Protein AF-W7TZ71-F1 (afdb_monomer_lite)

pLDDT: mean 79.64, std 17.62, range [35.72, 97.44]

Organism: NCBI:txid72520

Structure (mmCIF, N/CA/C/O backbone):
data_AF-W7TZ71-F1
#
_entry.id   AF-W7TZ71-F1
#
loop_
_atom_site.group_PDB
_atom_site.id
_atom_site.type_symbol
_atom_site.label_atom_id
_atom_site.label_alt_id
_atom_site.label_comp_id
_atom_site.label_asym_id
_atom_site.label_entity_id
_atom_site.label_seq_id
_atom_site.pdbx_PDB_ins_code
_atom_site.Cartn_x
_atom_site.Cartn_y
_atom_site.Cartn_z
_atom_site.occupancy
_atom_site.B_iso_or_equiv
_atom_site.auth_seq_id
_atom_site.auth_comp_id
_atom_site.auth_asym_id
_atom_site.auth_atom_id
_atom_site.pdbx_PDB_model_num
ATOM 1 N N . MET A 1 1 ? 13.518 4.436 -48.391 1.00 59.66 1 MET A N 1
ATOM 2 C CA . MET A 1 1 ? 14.680 4.611 -49.290 1.00 59.66 1 MET A CA 1
ATOM 3 C C . MET A 1 1 ? 15.705 3.488 -49.179 1.00 59.66 1 MET A C 1
ATOM 5 O O . MET A 1 1 ? 15.921 2.853 -50.193 1.00 59.66 1 MET A O 1
ATOM 9 N N . GLY A 1 2 ? 16.264 3.153 -48.006 1.00 63.25 2 GLY A N 1
ATOM 10 C CA . GLY A 1 2 ? 17.261 2.063 -47.896 1.00 63.25 2 GLY A CA 1
ATOM 11 C C . GLY A 1 2 ? 16.791 0.689 -48.413 1.00 63.25 2 GLY A C 1
ATOM 12 O O . GLY A 1 2 ? 17.513 0.038 -49.157 1.00 63.25 2 GLY A O 1
ATOM 13 N N . PHE A 1 3 ? 15.548 0.284 -48.117 1.00 67.81 3 PHE A N 1
ATOM 14 C CA . PHE A 1 3 ? 14.951 -0.950 -48.665 1.00 67.81 3 PHE A CA 1
ATOM 15 C C . PHE A 1 3 ? 14.690 -0.877 -50.182 1.00 67.81 3 PHE A C 1
ATOM 17 O O . PHE A 1 3 ? 14.915 -1.846 -50.895 1.00 67.81 3 PHE A O 1
ATOM 24 N N . LEU A 1 4 ? 14.286 0.291 -50.696 1.00 63.88 4 LEU A N 1
ATOM 25 C CA . LEU A 1 4 ? 14.104 0.524 -52.137 1.00 63.88 4 LEU A CA 1
ATOM 26 C C . LEU A 1 4 ? 15.447 0.502 -52.889 1.00 63.88 4 LEU A C 1
ATOM 28 O O . LEU A 1 4 ? 15.525 -0.047 -53.980 1.00 63.88 4 LEU A O 1
ATOM 32 N N . MET A 1 5 ? 16.514 1.028 -52.282 1.00 68.38 5 MET A N 1
ATOM 33 C CA . MET A 1 5 ? 17.883 0.951 -52.807 1.00 68.38 5 MET A CA 1
ATOM 34 C C . MET A 1 5 ? 18.427 -0.480 -52.773 1.00 68.38 5 MET A C 1
ATOM 36 O O . MET A 1 5 ? 19.097 -0.899 -53.710 1.00 68.38 5 MET A O 1
ATOM 40 N N . LEU A 1 6 ? 18.102 -1.257 -51.734 1.00 68.38 6 LEU A N 1
ATOM 41 C CA . LEU A 1 6 ? 18.426 -2.684 -51.676 1.00 68.38 6 LEU A CA 1
ATOM 42 C C . LEU A 1 6 ? 17.700 -3.463 -52.788 1.00 68.38 6 LEU A C 1
ATOM 44 O O . LEU A 1 6 ? 18.318 -4.270 -53.472 1.00 68.38 6 LEU A O 1
ATOM 48 N N . LEU A 1 7 ? 16.425 -3.171 -53.052 1.00 67.50 7 LEU A N 1
ATOM 49 C CA . LEU A 1 7 ? 15.706 -3.754 -54.191 1.00 67.50 7 LEU A CA 1
ATOM 50 C C . LEU A 1 7 ? 16.307 -3.335 -55.546 1.00 67.50 7 LEU A C 1
ATOM 52 O O . LEU A 1 7 ? 16.421 -4.178 -56.433 1.00 67.50 7 LEU A O 1
ATOM 56 N N . GLY A 1 8 ? 16.755 -2.083 -55.697 1.00 63.78 8 GLY A N 1
ATOM 57 C CA . GLY A 1 8 ? 17.446 -1.589 -56.900 1.00 63.78 8 GLY A CA 1
ATOM 58 C C . GLY A 1 8 ? 18.813 -2.238 -57.159 1.00 63.78 8 GLY A C 1
ATOM 59 O O . GLY A 1 8 ? 19.239 -2.331 -58.302 1.00 63.78 8 GLY A O 1
ATOM 60 N N . THR A 1 9 ? 19.483 -2.781 -56.131 1.00 65.81 9 THR A N 1
ATOM 61 C CA . THR A 1 9 ? 20.704 -3.587 -56.349 1.00 65.81 9 THR A CA 1
ATOM 62 C C . THR A 1 9 ? 20.436 -4.962 -56.970 1.00 65.81 9 THR A C 1
ATOM 64 O O . THR A 1 9 ? 21.329 -5.516 -57.603 1.00 65.81 9 THR A O 1
ATOM 67 N N . TYR A 1 10 ? 19.220 -5.503 -56.826 1.00 68.19 10 TYR A N 1
ATOM 68 C CA . TYR A 1 10 ? 18.832 -6.813 -57.373 1.00 68.19 10 TYR A CA 1
ATOM 69 C C . TYR A 1 10 ? 17.866 -6.722 -58.564 1.00 68.19 10 TYR A C 1
ATOM 71 O O . TYR A 1 10 ? 17.599 -7.730 -59.214 1.00 68.19 10 TYR A O 1
ATOM 79 N N . THR A 1 11 ? 17.323 -5.537 -58.858 1.00 65.88 11 THR A N 1
ATOM 80 C CA . THR A 1 11 ? 16.335 -5.317 -59.923 1.00 65.88 11 THR A CA 1
ATOM 81 C C . THR A 1 11 ? 16.677 -4.055 -60.713 1.00 65.88 11 THR A C 1
ATOM 83 O O . THR A 1 11 ? 17.024 -3.033 -60.136 1.00 65.88 11 THR A O 1
ATOM 86 N N . THR A 1 12 ? 16.530 -4.080 -62.038 1.00 62.94 12 THR A N 1
ATOM 87 C CA . THR A 1 12 ? 16.856 -2.950 -62.939 1.00 62.94 12 THR A CA 1
ATOM 88 C C . THR A 1 12 ? 15.820 -1.816 -62.915 1.00 62.94 12 THR A C 1
ATOM 90 O O . THR A 1 12 ? 15.757 -1.008 -63.835 1.00 62.94 12 THR A O 1
ATOM 93 N N . ILE A 1 13 ? 14.946 -1.784 -61.907 1.00 66.06 13 ILE A N 1
ATOM 94 C CA . ILE A 1 13 ? 13.790 -0.878 -61.846 1.00 66.06 13 ILE A CA 1
ATOM 95 C C . ILE A 1 13 ? 14.212 0.504 -61.307 1.00 66.06 13 ILE A C 1
ATOM 97 O O . ILE A 1 13 ? 13.537 1.496 -61.572 1.00 66.06 13 ILE A O 1
ATOM 101 N N . PHE A 1 14 ? 15.343 0.592 -60.592 1.00 63.25 14 PHE A N 1
ATOM 102 C CA . PHE A 1 14 ? 15.851 1.835 -60.003 1.00 63.25 14 PHE A CA 1
ATOM 103 C C . PHE A 1 14 ? 17.386 1.893 -60.020 1.00 63.25 14 PHE A C 1
ATOM 105 O O . PHE A 1 14 ? 18.041 1.135 -59.308 1.00 63.25 14 PHE A O 1
ATOM 112 N N . GLU A 1 15 ? 17.961 2.836 -60.772 1.00 64.06 15 GLU A N 1
ATOM 113 C CA . GLU A 1 15 ? 19.393 3.155 -60.723 1.00 64.06 15 GLU A CA 1
ATOM 114 C C . GLU A 1 15 ? 19.652 4.276 -59.712 1.00 64.06 15 GLU A C 1
ATOM 116 O O . GLU A 1 15 ? 19.069 5.359 -59.794 1.00 64.06 15 GLU A O 1
ATOM 121 N N . THR A 1 16 ? 20.535 4.032 -58.741 1.00 69.44 16 THR A N 1
ATOM 122 C CA . THR A 1 16 ? 20.935 5.047 -57.761 1.00 69.44 16 THR A CA 1
ATOM 123 C C . THR A 1 16 ? 22.454 5.093 -57.621 1.00 69.44 16 THR A C 1
ATOM 125 O O . THR A 1 16 ? 23.066 4.036 -57.485 1.00 69.44 16 THR A O 1
ATOM 128 N N . PRO A 1 17 ? 23.078 6.283 -57.553 1.00 70.12 17 PRO A N 1
ATOM 129 C CA . PRO A 1 17 ? 24.528 6.414 -57.377 1.00 70.12 17 PRO A CA 1
ATOM 130 C C . PRO A 1 17 ? 25.012 6.060 -55.955 1.00 70.12 17 PRO A C 1
ATOM 132 O O . PRO A 1 17 ? 26.211 6.062 -55.693 1.00 70.12 17 PRO A O 1
ATOM 135 N N . LEU A 1 18 ? 24.092 5.781 -55.023 1.00 71.25 18 LEU A N 1
ATOM 136 C CA . LEU A 1 18 ? 24.374 5.434 -53.629 1.00 71.25 18 LEU A CA 1
ATOM 137 C C . LEU A 1 18 ? 24.210 3.928 -53.400 1.00 71.25 18 LEU A C 1
ATOM 139 O O . LEU A 1 18 ? 23.286 3.308 -53.920 1.00 71.25 18 LEU A O 1
ATOM 143 N N . THR A 1 19 ? 25.074 3.339 -52.572 1.00 77.19 19 THR A N 1
ATOM 144 C CA . THR A 1 19 ? 24.966 1.919 -52.206 1.00 77.19 19 THR A CA 1
ATOM 145 C C . THR A 1 19 ? 23.948 1.724 -51.082 1.00 77.19 19 THR A C 1
ATOM 147 O O . THR A 1 19 ? 23.889 2.518 -50.139 1.00 77.19 19 THR A O 1
ATOM 150 N N . ALA A 1 20 ? 23.181 0.630 -51.122 1.00 74.81 20 ALA A N 1
ATOM 151 C CA . ALA A 1 20 ? 22.228 0.288 -50.060 1.00 74.81 20 ALA A CA 1
ATOM 152 C C . ALA A 1 20 ? 22.895 0.211 -48.673 1.00 74.81 20 ALA A C 1
ATOM 154 O O . ALA A 1 20 ? 22.331 0.671 -47.682 1.00 74.81 20 ALA A O 1
ATOM 155 N N . PHE A 1 21 ? 24.136 -0.285 -48.614 1.00 79.88 21 PHE A N 1
ATOM 156 C CA . PHE A 1 21 ? 24.932 -0.338 -47.388 1.00 79.88 21 PHE A CA 1
ATOM 157 C C . PHE A 1 21 ? 25.138 1.049 -46.759 1.00 79.88 21 PHE A C 1
ATOM 159 O O . PHE A 1 21 ? 24.920 1.212 -45.562 1.00 79.88 21 PHE A O 1
ATOM 166 N N . SER A 1 22 ? 25.477 2.064 -47.563 1.00 81.00 22 SER A N 1
ATOM 167 C CA . SER A 1 22 ? 25.757 3.423 -47.076 1.00 81.00 22 SER A CA 1
ATOM 168 C C . SER A 1 22 ? 24.564 4.105 -46.390 1.00 81.00 22 SER A C 1
ATOM 170 O O . SER A 1 22 ? 24.762 4.979 -45.550 1.00 81.00 22 SER A O 1
ATOM 172 N N . THR A 1 23 ? 23.331 3.684 -46.697 1.00 81.69 23 THR A N 1
ATOM 173 C CA . THR A 1 23 ? 22.102 4.236 -46.098 1.00 81.69 23 THR A CA 1
ATOM 174 C C . THR A 1 23 ? 21.537 3.362 -44.980 1.00 81.69 23 THR A C 1
ATOM 176 O O . THR A 1 23 ? 21.059 3.885 -43.974 1.00 81.69 23 THR A O 1
ATOM 179 N N . LEU A 1 24 ? 21.603 2.036 -45.125 1.00 82.94 24 LEU A N 1
ATOM 180 C CA . LEU A 1 24 ? 21.112 1.100 -44.116 1.00 82.94 24 LEU A CA 1
ATOM 181 C C . LEU A 1 24 ? 22.022 1.056 -42.889 1.00 82.94 24 LEU A C 1
ATOM 183 O O . LEU A 1 24 ? 21.516 1.037 -41.772 1.00 82.94 24 LEU A O 1
ATOM 187 N N . PHE A 1 25 ? 23.343 1.095 -43.072 1.00 85.38 25 PHE A N 1
ATOM 188 C CA . PHE A 1 25 ? 24.289 0.957 -41.966 1.00 85.38 25 PHE A CA 1
ATOM 189 C C . PHE A 1 25 ? 24.118 2.048 -40.886 1.00 85.38 25 PHE A C 1
ATOM 191 O O . PHE A 1 25 ? 23.869 1.687 -39.732 1.00 85.38 25 PHE A O 1
ATOM 198 N N . PRO A 1 26 ? 24.111 3.362 -41.201 1.00 87.62 26 PRO A N 1
ATOM 199 C CA . PRO A 1 26 ? 23.890 4.394 -40.185 1.00 87.62 26 PRO A CA 1
ATOM 200 C C . PRO A 1 26 ? 22.518 4.283 -39.507 1.00 87.62 26 PRO A C 1
ATOM 202 O O . PRO A 1 26 ? 22.419 4.434 -38.291 1.00 87.62 26 PRO A O 1
ATOM 205 N N . LEU A 1 27 ? 21.465 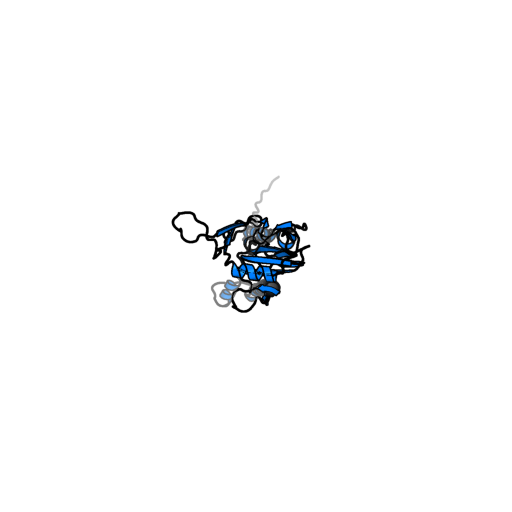3.962 -40.271 1.00 87.06 27 LEU A N 1
ATOM 206 C CA . LEU A 1 27 ? 20.112 3.796 -39.735 1.00 87.06 27 LEU A CA 1
ATOM 207 C C . LEU A 1 27 ? 20.040 2.630 -38.742 1.00 87.06 27 LEU A C 1
ATOM 209 O O . LEU A 1 27 ? 19.459 2.774 -37.669 1.00 87.06 27 LEU A O 1
ATOM 213 N N . THR A 1 28 ? 20.656 1.493 -39.074 1.00 89.62 28 THR A N 1
ATOM 214 C CA . THR A 1 28 ? 20.692 0.326 -38.182 1.00 89.62 28 THR A CA 1
ATOM 215 C C . THR A 1 28 ? 21.439 0.613 -36.886 1.00 89.62 28 THR A C 1
ATOM 217 O O . THR A 1 28 ? 20.982 0.187 -35.830 1.00 89.62 28 THR A O 1
ATOM 220 N N . ILE A 1 29 ? 22.530 1.385 -36.939 1.00 94.06 29 ILE A N 1
ATOM 221 C CA . ILE A 1 29 ? 23.264 1.798 -35.738 1.00 94.06 29 ILE A CA 1
ATOM 222 C C . ILE A 1 29 ? 22.390 2.687 -34.856 1.00 94.06 29 ILE A C 1
ATOM 224 O O . ILE A 1 29 ? 22.270 2.423 -33.663 1.00 94.06 29 ILE A O 1
ATOM 228 N N . VAL A 1 30 ? 21.757 3.714 -35.432 1.00 92.94 30 VAL A N 1
ATOM 229 C CA . VAL A 1 30 ? 20.915 4.649 -34.671 1.00 92.94 30 VAL A CA 1
ATOM 230 C C . VAL A 1 30 ? 19.744 3.916 -34.018 1.00 92.94 30 VAL A C 1
ATOM 232 O O . VAL A 1 30 ? 19.557 4.029 -32.809 1.00 92.94 30 VAL A O 1
ATOM 235 N N . LEU A 1 31 ? 19.007 3.105 -34.784 1.00 92.31 31 LEU A N 1
ATOM 236 C CA . LEU A 1 31 ? 17.903 2.306 -34.247 1.00 92.31 31 LEU A CA 1
ATOM 237 C C . LEU A 1 31 ? 18.387 1.307 -33.190 1.00 92.31 31 LEU A C 1
ATOM 239 O O . LEU A 1 31 ? 17.737 1.145 -32.161 1.00 92.31 31 LEU A O 1
ATOM 243 N N . GLY A 1 32 ? 19.538 0.667 -33.412 1.00 96.81 32 GLY A N 1
ATOM 244 C CA . GLY A 1 32 ? 20.139 -0.271 -32.467 1.00 96.81 32 GLY A CA 1
ATOM 245 C C . GLY A 1 32 ? 20.463 0.372 -31.120 1.00 96.81 32 GLY A C 1
ATOM 246 O O . GLY A 1 32 ? 20.121 -0.183 -30.077 1.00 96.81 32 GLY A O 1
ATOM 247 N N . ILE A 1 33 ? 21.063 1.566 -31.131 1.00 96.00 33 ILE A N 1
ATOM 248 C CA . ILE A 1 33 ? 21.372 2.317 -29.906 1.00 96.00 33 ILE A CA 1
ATOM 249 C C . ILE A 1 33 ? 20.083 2.716 -29.175 1.00 96.00 33 ILE A C 1
ATOM 251 O O . ILE A 1 33 ? 20.000 2.525 -27.962 1.00 96.00 33 ILE A O 1
ATOM 255 N N . SER A 1 34 ? 19.070 3.222 -29.889 1.00 92.25 34 SER A N 1
ATOM 256 C CA . SER A 1 34 ? 17.781 3.597 -29.288 1.00 92.25 34 SER A CA 1
ATOM 257 C C . SER A 1 34 ? 17.078 2.405 -28.638 1.00 92.25 34 SER A C 1
ATOM 259 O O . SER A 1 34 ? 16.691 2.487 -27.473 1.00 92.25 34 SER A O 1
ATOM 261 N N . MET A 1 35 ? 16.993 1.270 -29.341 1.00 94.00 35 MET A N 1
ATOM 262 C CA . MET A 1 35 ? 16.406 0.040 -28.797 1.00 94.00 35 MET A CA 1
ATOM 263 C C . MET A 1 35 ? 17.164 -0.454 -27.562 1.00 94.00 35 MET A C 1
ATOM 265 O O . MET A 1 35 ? 16.543 -0.858 -26.582 1.00 94.00 35 MET A O 1
ATOM 269 N N . ALA A 1 36 ? 18.500 -0.392 -27.574 1.00 95.56 36 ALA A N 1
ATOM 270 C CA . ALA A 1 36 ? 19.301 -0.776 -26.418 1.00 95.56 36 ALA A CA 1
ATOM 271 C C . ALA A 1 36 ? 18.993 0.114 -25.203 1.00 95.56 36 ALA A C 1
ATOM 273 O O . ALA A 1 36 ? 18.758 -0.400 -24.112 1.00 95.56 36 ALA A O 1
ATOM 274 N N . GLN A 1 37 ? 18.942 1.439 -25.377 1.00 93.81 37 GLN A N 1
ATOM 275 C CA . GLN A 1 37 ? 18.623 2.381 -24.296 1.00 93.81 37 GLN A CA 1
ATOM 276 C C . GLN A 1 37 ? 17.226 2.156 -23.701 1.00 93.81 37 GLN A C 1
ATOM 278 O O . GLN A 1 37 ? 17.064 2.186 -22.474 1.00 93.81 37 GLN A O 1
ATOM 283 N N . GLU A 1 38 ? 16.226 1.914 -24.549 1.00 90.69 38 GLU A N 1
ATOM 284 C CA . GLU A 1 38 ? 14.869 1.593 -24.105 1.00 90.69 38 GLU A CA 1
ATOM 285 C C . GLU A 1 38 ? 14.840 0.275 -23.332 1.00 90.69 38 GLU A C 1
ATOM 287 O O . GLU A 1 38 ? 14.308 0.243 -22.222 1.00 90.69 38 GLU A O 1
ATOM 292 N N . ALA A 1 39 ? 15.512 -0.765 -23.837 1.00 93.06 39 ALA A N 1
ATOM 293 C CA . ALA A 1 39 ? 15.628 -2.049 -23.153 1.00 93.06 39 ALA A CA 1
ATOM 294 C C . ALA A 1 39 ? 16.298 -1.915 -21.774 1.00 93.06 39 ALA A C 1
ATOM 296 O O . ALA A 1 39 ? 15.791 -2.447 -20.788 1.00 93.06 39 ALA A O 1
ATOM 297 N N . PHE A 1 40 ? 17.394 -1.152 -21.654 1.00 94.81 40 PHE A N 1
ATOM 298 C CA . PHE A 1 40 ? 18.028 -0.894 -20.353 1.00 94.81 40 PHE A CA 1
ATOM 299 C C . PHE A 1 40 ? 17.083 -0.183 -19.376 1.00 94.81 40 PHE A C 1
ATOM 301 O O . PHE A 1 40 ? 17.053 -0.502 -18.184 1.00 94.81 40 PHE A O 1
ATOM 308 N N . THR A 1 41 ? 16.309 0.785 -19.867 1.00 89.88 41 THR A N 1
ATOM 309 C CA . THR A 1 41 ? 15.350 1.536 -19.048 1.00 89.88 41 THR A CA 1
ATOM 310 C C . THR A 1 41 ? 14.208 0.644 -18.574 1.00 89.88 41 THR A C 1
ATOM 312 O O . THR A 1 41 ? 13.791 0.742 -17.419 1.00 89.88 41 THR A O 1
ATOM 315 N N . ASP A 1 42 ? 13.727 -0.234 -19.446 1.00 89.75 42 ASP A N 1
ATOM 316 C CA . ASP A 1 42 ? 12.648 -1.168 -19.154 1.00 89.75 42 ASP A CA 1
ATOM 317 C C . ASP A 1 42 ? 13.076 -2.227 -18.128 1.00 89.75 42 ASP A C 1
ATOM 319 O O . ASP A 1 42 ? 12.427 -2.394 -17.096 1.00 89.75 42 ASP A O 1
ATOM 323 N N . VAL A 1 43 ? 14.266 -2.817 -18.298 1.00 91.69 43 VAL A N 1
ATOM 324 C CA . VAL A 1 43 ? 14.863 -3.743 -17.316 1.00 91.69 43 VAL A CA 1
ATOM 325 C C . VAL A 1 43 ? 15.002 -3.087 -15.940 1.00 91.69 43 VAL A C 1
ATOM 327 O O . VAL A 1 43 ? 14.713 -3.707 -14.914 1.00 91.69 43 VAL A O 1
ATOM 330 N N . LYS A 1 44 ? 15.412 -1.813 -15.887 1.00 92.94 44 LYS A N 1
ATOM 331 C CA . LYS A 1 44 ? 15.510 -1.074 -14.620 1.00 92.94 44 LYS A CA 1
ATOM 332 C C . LYS A 1 44 ? 14.145 -0.899 -13.944 1.00 92.94 44 LYS A C 1
ATOM 334 O O . LYS A 1 44 ? 14.078 -0.971 -12.718 1.00 92.94 44 LYS A O 1
ATOM 339 N N . ARG A 1 45 ? 13.074 -0.668 -14.713 1.00 87.94 45 ARG A N 1
ATOM 340 C CA . ARG A 1 45 ? 11.705 -0.565 -14.175 1.00 87.94 45 ARG A CA 1
ATOM 341 C C . ARG A 1 45 ? 11.239 -1.896 -13.607 1.00 87.94 45 ARG A C 1
ATOM 343 O O . ARG A 1 45 ? 10.830 -1.928 -12.454 1.00 87.94 45 ARG A O 1
ATOM 350 N N . HIS A 1 46 ? 11.418 -2.980 -14.357 1.00 89.38 46 HIS A N 1
ATOM 351 C CA . HIS A 1 46 ? 11.070 -4.320 -13.890 1.00 89.38 46 HIS A CA 1
ATOM 352 C C . HIS A 1 46 ? 11.777 -4.684 -12.586 1.00 89.38 46 HIS A C 1
ATOM 354 O O . HIS A 1 46 ? 11.136 -5.133 -11.641 1.00 89.38 46 HIS A O 1
ATOM 360 N N . ARG A 1 47 ? 13.075 -4.381 -12.476 1.00 92.94 47 ARG A N 1
ATOM 361 C CA . ARG A 1 47 ? 13.814 -4.592 -11.228 1.00 92.94 47 ARG A CA 1
ATOM 362 C C . ARG A 1 47 ? 13.238 -3.788 -10.054 1.00 92.94 47 ARG A C 1
ATOM 364 O O . ARG A 1 47 ? 13.137 -4.314 -8.952 1.00 92.94 47 ARG A O 1
ATOM 371 N N . SER A 1 48 ? 12.851 -2.532 -10.279 1.00 89.25 48 SER A N 1
ATOM 372 C CA . SER A 1 48 ? 12.222 -1.690 -9.248 1.00 89.25 48 SER A CA 1
ATOM 373 C C . SER A 1 48 ? 10.856 -2.231 -8.804 1.00 89.25 48 SER A C 1
ATOM 375 O O . SER A 1 48 ? 10.505 -2.149 -7.621 1.00 89.25 48 SER A O 1
ATOM 377 N N . ASP A 1 49 ? 10.081 -2.774 -9.741 1.00 88.56 49 ASP A N 1
ATOM 378 C CA . ASP A 1 49 ? 8.787 -3.389 -9.453 1.00 88.56 49 ASP A CA 1
ATOM 379 C C . ASP A 1 49 ? 8.974 -4.677 -8.642 1.00 88.56 49 ASP A C 1
ATOM 381 O O . ASP A 1 49 ? 8.309 -4.866 -7.621 1.00 88.56 49 ASP A O 1
ATOM 385 N N . ASP A 1 50 ? 9.942 -5.515 -9.017 1.00 91.44 50 ASP A N 1
ATOM 386 C CA . ASP A 1 50 ? 10.295 -6.736 -8.289 1.00 91.44 50 ASP A CA 1
ATOM 387 C C . ASP A 1 50 ? 10.773 -6.440 -6.864 1.00 91.44 50 ASP A C 1
ATOM 389 O O . ASP A 1 50 ? 10.362 -7.114 -5.916 1.00 91.44 50 ASP A O 1
ATOM 393 N N . GLU A 1 51 ? 11.600 -5.410 -6.675 1.00 91.38 51 GLU A N 1
ATOM 394 C CA . GLU A 1 51 ? 12.045 -4.972 -5.348 1.00 91.38 51 GLU A CA 1
ATOM 395 C C . GLU A 1 51 ? 10.867 -4.543 -4.461 1.00 91.38 51 GLU A C 1
ATOM 397 O O . GLU A 1 51 ? 10.875 -4.797 -3.257 1.00 91.38 51 GLU A O 1
ATOM 402 N N . THR A 1 52 ? 9.828 -3.931 -5.036 1.00 88.69 52 THR A N 1
ATOM 403 C CA . THR A 1 52 ? 8.623 -3.523 -4.297 1.00 88.69 52 THR A CA 1
ATOM 404 C C . THR A 1 52 ? 7.714 -4.713 -3.991 1.00 88.69 52 THR A C 1
ATOM 406 O O . THR A 1 52 ? 7.244 -4.859 -2.864 1.00 88.69 52 THR A O 1
ATOM 409 N N . ASN A 1 53 ? 7.500 -5.592 -4.968 1.00 90.62 53 ASN A N 1
ATOM 410 C CA . ASN A 1 53 ? 6.611 -6.751 -4.864 1.00 90.62 53 ASN A CA 1
ATOM 411 C C . ASN A 1 53 ? 7.139 -7.833 -3.910 1.00 90.62 53 ASN A C 1
ATOM 413 O O . ASN A 1 53 ? 6.354 -8.594 -3.341 1.00 90.62 53 ASN A O 1
ATOM 417 N N . ASN A 1 54 ? 8.459 -7.888 -3.716 1.00 91.94 54 ASN A N 1
ATOM 418 C CA . ASN A 1 54 ? 9.122 -8.830 -2.815 1.00 91.94 54 ASN A CA 1
ATOM 419 C C . ASN A 1 54 ? 9.363 -8.276 -1.400 1.00 91.94 54 ASN A C 1
ATOM 421 O O . ASN A 1 54 ? 9.990 -8.957 -0.587 1.00 91.94 54 ASN A O 1
ATOM 425 N N . ARG A 1 55 ? 8.877 -7.069 -1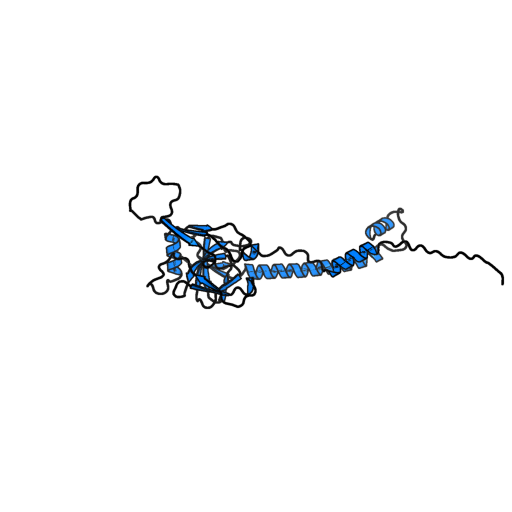.075 1.00 91.00 55 ARG A N 1
ATOM 426 C CA . ARG A 1 55 ? 8.903 -6.573 0.310 1.00 91.00 55 ARG A CA 1
ATOM 427 C C . ARG A 1 55 ? 8.066 -7.481 1.205 1.00 91.00 55 ARG A C 1
ATOM 429 O O . ARG A 1 55 ? 7.038 -7.998 0.778 1.00 91.00 55 ARG A O 1
ATOM 436 N N . MET A 1 56 ? 8.508 -7.652 2.446 1.00 88.81 56 MET A N 1
ATOM 437 C CA . MET A 1 56 ? 7.824 -8.488 3.430 1.00 88.81 56 MET A CA 1
ATOM 438 C C . MET A 1 56 ? 6.856 -7.653 4.271 1.00 88.81 56 MET A C 1
ATOM 440 O O . MET A 1 56 ? 7.151 -6.505 4.610 1.00 88.81 56 MET A O 1
ATOM 444 N N . THR A 1 57 ? 5.718 -8.237 4.626 1.00 86.50 57 THR A N 1
ATOM 445 C CA . THR A 1 57 ? 4.738 -7.683 5.567 1.00 86.50 57 THR A CA 1
ATOM 446 C C . THR A 1 57 ? 4.156 -8.803 6.424 1.00 86.50 57 THR A C 1
ATOM 448 O O . THR A 1 57 ? 4.205 -9.967 6.030 1.00 86.50 57 THR A O 1
ATOM 451 N N . LYS A 1 58 ? 3.634 -8.470 7.606 1.00 83.81 58 LYS A N 1
ATOM 452 C CA . LYS A 1 58 ? 2.987 -9.453 8.479 1.00 83.81 58 LYS A CA 1
ATOM 453 C C . LYS A 1 58 ? 1.497 -9.511 8.174 1.00 83.81 58 LYS A C 1
ATOM 455 O O . LYS A 1 58 ? 0.829 -8.475 8.191 1.00 83.81 58 LYS A O 1
ATOM 460 N N . VAL A 1 59 ? 1.006 -10.714 7.910 1.00 81.50 59 VAL A N 1
ATOM 461 C CA . VAL A 1 59 ? -0.397 -10.990 7.597 1.00 81.50 59 VAL A CA 1
ATOM 462 C C . VAL A 1 59 ? -0.883 -12.142 8.452 1.00 81.50 59 VAL A C 1
ATOM 464 O O . VAL A 1 59 ? -0.143 -13.096 8.692 1.00 81.50 59 VAL A O 1
ATOM 467 N N . THR A 1 60 ? -2.131 -12.052 8.886 1.00 73.31 60 THR A N 1
ATOM 468 C CA . THR A 1 60 ? -2.881 -13.209 9.360 1.00 73.31 60 THR A CA 1
ATOM 469 C C . THR A 1 60 ? -3.892 -13.585 8.285 1.00 73.31 60 THR A C 1
ATOM 471 O O . THR A 1 60 ? -4.741 -12.769 7.922 1.00 73.31 60 THR A O 1
ATOM 474 N N . SER A 1 61 ? -3.774 -14.807 7.761 1.00 61.19 61 SER A N 1
ATOM 475 C CA . SER A 1 61 ? -4.748 -15.376 6.828 1.00 61.19 61 SER A CA 1
ATOM 476 C C . SER A 1 61 ? -5.766 -16.230 7.579 1.00 61.19 61 SER A C 1
ATOM 478 O O . SER A 1 61 ? -5.406 -16.993 8.470 1.00 61.19 61 SER A O 1
ATOM 480 N N . TRP A 1 62 ? -7.024 -16.151 7.157 1.00 60.12 62 TRP A N 1
ATOM 481 C CA . TRP A 1 62 ? -8.174 -16.862 7.735 1.00 60.12 62 TRP A CA 1
ATOM 482 C C . TRP A 1 62 ? -8.260 -18.340 7.298 1.00 60.12 62 TRP A C 1
ATOM 484 O O . TRP A 1 62 ? -9.159 -19.067 7.714 1.00 60.12 62 TRP A O 1
ATOM 494 N N . ASN A 1 63 ? -7.365 -18.802 6.414 1.00 51.47 63 ASN A N 1
ATOM 495 C CA . ASN A 1 63 ? -7.529 -20.067 5.679 1.00 51.47 63 ASN A CA 1
ATOM 496 C C . ASN A 1 63 ? -7.011 -21.330 6.376 1.00 51.47 63 ASN A C 1
ATOM 498 O O . ASN A 1 63 ? -7.105 -22.424 5.817 1.00 51.47 63 ASN A O 1
ATOM 502 N N . THR A 1 64 ? -6.499 -21.236 7.593 1.00 45.44 64 THR A N 1
ATOM 503 C CA . THR A 1 64 ? -6.088 -22.416 8.353 1.00 45.44 64 THR A CA 1
ATOM 504 C C . THR A 1 64 ? -6.803 -22.380 9.682 1.00 45.44 64 THR A C 1
ATOM 506 O O . THR A 1 64 ? -6.548 -21.477 10.462 1.00 45.44 64 THR A O 1
ATOM 509 N N . GLY A 1 65 ? -7.662 -23.364 9.971 1.00 43.94 65 GLY A N 1
ATOM 510 C CA . GLY A 1 65 ? -8.277 -23.580 11.293 1.00 43.94 65 GLY A CA 1
ATOM 511 C C . GLY A 1 65 ? -7.270 -23.930 12.405 1.00 43.94 65 GLY A C 1
ATOM 512 O O . GLY A 1 65 ? -7.568 -24.723 13.293 1.00 43.94 65 GLY A O 1
ATOM 513 N N . ALA A 1 66 ? -6.058 -23.389 12.309 1.00 42.84 66 ALA A N 1
ATOM 514 C CA . ALA A 1 66 ? -4.975 -23.411 13.264 1.00 42.84 66 ALA A CA 1
ATOM 515 C C . ALA A 1 66 ? -4.788 -21.980 13.786 1.00 42.84 66 ALA A C 1
ATOM 517 O O . ALA A 1 66 ? -5.006 -21.019 13.055 1.00 42.84 66 ALA A O 1
ATOM 518 N N . ALA A 1 67 ? -4.400 -21.861 15.055 1.00 47.97 67 ALA A N 1
ATOM 519 C CA . ALA A 1 67 ? -4.252 -20.599 15.771 1.00 47.97 67 ALA A CA 1
ATOM 520 C C . ALA A 1 67 ? -3.605 -19.483 14.930 1.00 47.97 67 ALA A C 1
ATOM 522 O O . ALA A 1 67 ? -2.599 -19.721 14.258 1.00 47.97 67 ALA A O 1
ATOM 523 N N . VAL A 1 68 ? -4.175 -18.275 15.041 1.00 54.09 68 VAL A N 1
ATOM 524 C CA . VAL A 1 68 ? -3.696 -16.990 14.506 1.00 54.09 68 VAL A CA 1
ATOM 525 C C . VAL A 1 68 ? -2.174 -16.909 14.609 1.00 54.09 68 VAL A C 1
ATOM 527 O O . VAL A 1 68 ? -1.612 -16.555 15.645 1.00 54.09 68 VAL A O 1
ATOM 530 N N . THR A 1 69 ? -1.482 -17.277 13.535 1.00 59.47 69 THR A N 1
ATOM 531 C CA . THR A 1 69 ? -0.028 -17.183 13.464 1.00 59.47 69 THR A CA 1
ATOM 532 C C . THR A 1 69 ? 0.275 -16.078 12.476 1.00 59.47 69 THR A C 1
ATOM 534 O O . THR A 1 69 ? -0.073 -16.174 11.304 1.00 59.47 69 THR A O 1
ATOM 537 N N . SER A 1 70 ? 0.883 -14.990 12.952 1.00 68.50 70 SER A N 1
ATOM 538 C CA . SER A 1 70 ? 1.300 -13.905 12.069 1.00 68.50 70 SER A CA 1
ATOM 539 C C . SER A 1 70 ? 2.404 -14.427 11.148 1.00 68.50 70 SER A C 1
ATOM 541 O O . SER A 1 70 ? 3.529 -14.660 11.607 1.00 68.50 70 SER A O 1
ATOM 543 N N . GLU A 1 71 ? 2.106 -14.609 9.868 1.00 80.62 71 GLU A N 1
ATOM 544 C CA . GLU A 1 71 ? 3.080 -15.050 8.877 1.00 80.62 71 GLU A CA 1
ATOM 545 C C . GLU A 1 71 ? 3.679 -13.849 8.148 1.00 80.62 71 GLU A C 1
ATOM 547 O O . GLU A 1 71 ? 3.033 -12.829 7.898 1.00 80.62 71 GLU A O 1
ATOM 552 N N . SER A 1 72 ? 4.967 -13.954 7.830 1.00 86.31 72 SER A N 1
ATOM 553 C CA . SER A 1 72 ? 5.653 -12.963 7.009 1.00 86.31 72 SER A CA 1
ATOM 554 C C . SER A 1 72 ? 5.451 -13.339 5.545 1.00 86.31 72 SER A C 1
ATOM 556 O O . SER A 1 72 ? 6.022 -14.326 5.080 1.00 86.31 72 SER A O 1
ATOM 558 N N . VAL A 1 73 ? 4.660 -12.554 4.818 1.00 90.12 73 VAL A N 1
ATOM 559 C CA . VAL A 1 73 ? 4.341 -12.778 3.399 1.00 90.12 73 VAL A CA 1
ATOM 560 C C . VAL A 1 73 ? 4.894 -11.651 2.533 1.00 90.12 73 VAL A C 1
ATOM 562 O O . VAL A 1 73 ? 5.183 -10.550 3.014 1.00 90.12 73 VAL A O 1
ATOM 565 N N . ARG A 1 74 ? 5.062 -11.916 1.235 1.00 93.31 74 ARG A N 1
ATOM 566 C CA . ARG A 1 74 ? 5.478 -10.882 0.281 1.00 93.31 74 ARG A CA 1
ATOM 567 C C . ARG A 1 74 ? 4.293 -9.995 -0.074 1.00 93.31 74 ARG A C 1
ATOM 569 O O . ARG A 1 74 ? 3.158 -10.453 -0.107 1.00 93.31 74 ARG A O 1
ATOM 576 N N . TRP A 1 75 ? 4.559 -8.746 -0.439 1.00 94.12 75 TRP A N 1
ATOM 577 C CA . TRP A 1 75 ? 3.523 -7.794 -0.856 1.00 94.12 75 TRP A CA 1
ATOM 578 C C . TRP A 1 75 ? 2.670 -8.293 -2.024 1.00 94.12 75 TRP A C 1
ATOM 580 O O . TRP A 1 75 ? 1.475 -8.020 -2.067 1.00 94.12 75 TRP A O 1
ATOM 590 N N . ARG A 1 76 ? 3.270 -9.038 -2.958 1.00 92.69 76 ARG A N 1
ATOM 591 C CA . ARG A 1 76 ? 2.548 -9.645 -4.086 1.00 92.69 76 ARG A CA 1
ATOM 592 C C . ARG A 1 76 ? 1.549 -10.737 -3.673 1.00 92.69 76 ARG A C 1
ATOM 594 O O . ARG A 1 76 ? 0.677 -11.061 -4.467 1.00 92.69 76 ARG A O 1
ATOM 601 N N . ASP A 1 77 ? 1.718 -11.304 -2.479 1.00 92.06 77 ASP A N 1
ATOM 602 C CA . ASP A 1 77 ? 0.926 -12.417 -1.951 1.00 92.06 77 ASP A CA 1
ATOM 603 C C . ASP A 1 77 ? -0.159 -11.913 -0.961 1.00 92.06 77 ASP A C 1
ATOM 605 O O . ASP A 1 77 ? -0.802 -12.718 -0.295 1.00 92.06 77 ASP A O 1
ATOM 609 N N . VAL A 1 78 ? -0.365 -10.589 -0.853 1.00 92.94 78 VAL A N 1
ATOM 610 C CA . VAL A 1 78 ? -1.426 -9.960 -0.041 1.00 92.94 78 VAL A CA 1
ATOM 611 C C . VAL A 1 78 ? -2.738 -9.911 -0.827 1.00 92.94 78 VAL A C 1
ATOM 613 O O . VAL A 1 78 ? -2.782 -9.378 -1.941 1.00 92.94 78 VAL A O 1
ATOM 616 N N . HIS A 1 79 ? -3.820 -10.395 -0.223 1.00 93.81 79 HIS A N 1
ATOM 617 C CA . HIS A 1 79 ? -5.143 -10.510 -0.832 1.00 93.81 79 HIS A CA 1
ATOM 618 C C . HIS A 1 79 ? -6.196 -9.657 -0.108 1.00 93.81 79 HIS A C 1
ATOM 620 O O . HIS A 1 79 ? -6.014 -9.197 1.017 1.00 93.81 79 HIS A O 1
ATOM 626 N N . VAL A 1 80 ? -7.315 -9.399 -0.790 1.00 94.62 80 VAL A N 1
ATOM 627 C CA . VAL A 1 80 ? -8.457 -8.689 -0.194 1.00 94.62 80 VAL A CA 1
ATOM 628 C C . VAL A 1 80 ? -9.047 -9.527 0.939 1.00 94.62 80 VAL A C 1
ATOM 630 O O . VAL A 1 80 ? -9.201 -10.737 0.800 1.00 94.62 80 VAL A O 1
ATOM 633 N N . GLY A 1 81 ? -9.382 -8.857 2.040 1.00 91.12 81 GLY A N 1
ATOM 634 C CA . GLY A 1 81 ? -9.841 -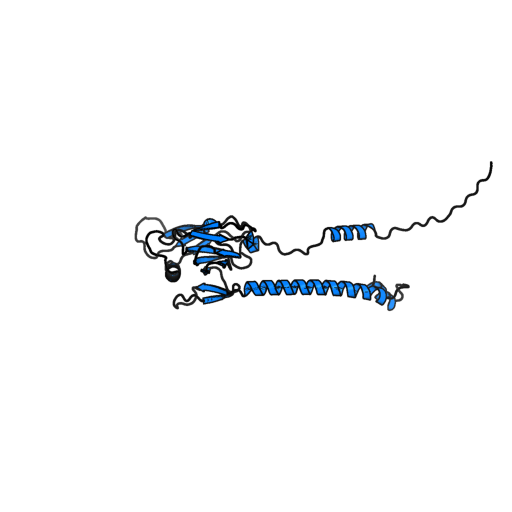9.448 3.292 1.00 91.12 81 GLY A CA 1
ATOM 635 C C . GLY A 1 81 ? -8.724 -9.682 4.309 1.00 91.12 81 GLY A C 1
ATOM 636 O O . GLY A 1 81 ? -9.031 -9.981 5.460 1.00 91.12 81 GLY A O 1
ATOM 637 N N . ASP A 1 82 ? -7.444 -9.613 3.908 1.00 90.62 82 ASP A N 1
ATOM 638 C CA . ASP A 1 82 ? -6.358 -10.112 4.763 1.00 90.62 82 ASP A CA 1
ATOM 639 C C . ASP A 1 82 ? -6.240 -9.199 5.982 1.00 90.62 82 ASP A C 1
ATOM 641 O O . ASP A 1 82 ? -6.432 -7.983 5.871 1.00 90.62 82 ASP A O 1
ATOM 645 N N . LEU A 1 83 ? -5.914 -9.756 7.148 1.00 90.19 83 LEU A N 1
ATOM 646 C CA . LEU A 1 83 ? -5.631 -8.939 8.323 1.00 90.19 83 LEU A CA 1
ATOM 647 C C . LEU A 1 83 ? -4.150 -8.574 8.326 1.00 90.19 83 LEU A C 1
ATOM 649 O O . LEU A 1 83 ? -3.277 -9.418 8.530 1.00 90.19 83 LEU A O 1
ATOM 653 N N . LEU A 1 84 ? -3.862 -7.298 8.077 1.00 90.56 84 LEU A N 1
ATOM 654 C CA . LEU A 1 84 ? -2.505 -6.768 8.081 1.00 90.56 84 LEU A CA 1
ATOM 655 C C . LEU A 1 84 ? -2.137 -6.263 9.465 1.00 90.56 84 LEU A C 1
ATOM 657 O O . LEU A 1 84 ? -2.852 -5.447 10.048 1.00 90.56 84 LEU A O 1
ATOM 661 N N . TYR A 1 85 ? -0.955 -6.663 9.921 1.00 91.06 85 TYR A N 1
ATOM 662 C CA . TYR A 1 85 ? -0.267 -6.022 11.030 1.00 91.06 85 TYR A CA 1
ATOM 663 C C . TYR A 1 85 ? 0.851 -5.141 10.470 1.00 91.06 85 TYR A C 1
ATOM 665 O O . TYR A 1 85 ? 1.818 -5.631 9.879 1.00 91.06 85 TYR A O 1
ATOM 673 N N . VAL A 1 86 ? 0.740 -3.830 10.675 1.00 91.56 86 VAL A N 1
ATOM 674 C CA . VAL A 1 86 ? 1.713 -2.848 10.181 1.00 91.56 86 VAL A CA 1
ATOM 675 C C . VAL A 1 86 ? 2.453 -2.245 11.364 1.00 91.56 86 VAL A C 1
ATOM 677 O O . VAL A 1 86 ? 1.832 -1.715 12.281 1.00 91.56 86 VAL A O 1
ATOM 680 N N . SER A 1 87 ? 3.787 -2.314 11.351 1.00 92.00 87 SER A N 1
ATOM 681 C CA . SER A 1 87 ? 4.620 -1.710 12.401 1.00 92.00 87 SER A CA 1
ATOM 682 C C . SER A 1 87 ? 4.992 -0.265 12.078 1.00 92.00 87 SER A C 1
ATOM 684 O O . SER A 1 87 ? 4.996 0.159 10.920 1.00 92.00 87 SER A O 1
ATOM 686 N N . ASN A 1 88 ? 5.385 0.489 13.104 1.00 93.62 88 ASN A N 1
ATOM 687 C CA . ASN A 1 88 ? 5.907 1.843 12.939 1.00 93.62 88 ASN A CA 1
ATOM 688 C C . ASN A 1 88 ? 7.016 1.908 11.872 1.00 93.62 88 ASN A C 1
ATOM 690 O O . ASN A 1 88 ? 7.902 1.051 11.822 1.00 93.62 88 ASN A O 1
ATOM 694 N N . LYS A 1 89 ? 7.011 2.978 11.074 1.00 93.31 89 LYS A N 1
ATOM 695 C CA . LYS A 1 89 ? 7.950 3.265 9.979 1.00 93.31 89 LYS A CA 1
ATOM 696 C C . LYS A 1 89 ? 7.920 2.249 8.833 1.00 93.31 89 LYS A C 1
ATOM 698 O O . LYS A 1 89 ? 8.849 2.232 8.026 1.00 93.31 89 LYS A O 1
ATOM 703 N N . GLN A 1 90 ? 6.880 1.423 8.734 1.00 91.19 90 GLN A N 1
ATOM 704 C CA . GLN A 1 90 ? 6.680 0.538 7.590 1.00 91.19 90 GLN A CA 1
ATOM 705 C C . GLN A 1 90 ? 5.682 1.148 6.598 1.00 91.19 90 GLN A C 1
ATOM 707 O O . GLN A 1 90 ? 4.666 1.712 7.018 1.00 91.19 90 GLN A O 1
ATOM 712 N N . PRO A 1 91 ? 5.966 1.070 5.285 1.00 93.50 91 PRO A N 1
ATOM 713 C CA . PRO A 1 91 ? 5.002 1.445 4.267 1.00 93.50 91 PRO A CA 1
ATOM 714 C C . PRO A 1 91 ? 3.926 0.367 4.123 1.00 93.50 91 PRO A C 1
ATOM 716 O O . PRO A 1 91 ? 4.200 -0.822 4.296 1.00 93.50 91 PRO A O 1
ATOM 719 N N . LEU A 1 92 ? 2.718 0.781 3.757 1.00 94.62 92 LEU A N 1
ATOM 720 C CA . LEU A 1 92 ? 1.603 -0.136 3.564 1.00 94.62 92 LEU A CA 1
ATOM 721 C C . LEU A 1 92 ? 1.631 -0.831 2.189 1.00 94.62 92 LEU A C 1
ATOM 723 O O . LEU A 1 92 ? 1.839 -0.152 1.175 1.00 94.62 92 LEU A O 1
ATOM 727 N N . PRO A 1 93 ? 1.357 -2.149 2.126 1.00 94.62 93 PRO A N 1
ATOM 728 C CA . PRO A 1 93 ? 1.329 -2.910 0.873 1.00 94.62 93 PRO A CA 1
ATOM 729 C C . PRO A 1 93 ? 0.052 -2.685 0.044 1.00 94.62 93 PRO A C 1
ATOM 731 O O . PRO A 1 93 ? 0.084 -2.796 -1.182 1.00 94.62 93 PRO A O 1
ATOM 734 N N . ALA A 1 94 ? -1.061 -2.365 0.703 1.00 96.56 94 ALA A N 1
ATOM 735 C CA . ALA A 1 94 ? -2.413 -2.353 0.152 1.00 96.56 94 ALA A CA 1
ATOM 736 C C . ALA A 1 94 ? -3.269 -1.282 0.853 1.00 96.56 94 ALA A C 1
ATOM 738 O O . ALA A 1 94 ? -2.829 -0.714 1.856 1.00 96.56 94 ALA A O 1
ATOM 739 N N . ASP A 1 95 ? -4.469 -1.009 0.335 1.00 97.31 95 ASP A N 1
ATOM 740 C CA . ASP A 1 95 ? -5.423 -0.134 1.024 1.00 97.31 95 ASP A CA 1
ATOM 741 C C . ASP A 1 95 ? -6.189 -0.963 2.065 1.00 97.31 95 ASP A C 1
ATOM 743 O O . ASP A 1 95 ? -6.728 -2.025 1.737 1.00 97.31 95 ASP A O 1
ATOM 747 N N . MET A 1 96 ? -6.243 -0.493 3.312 1.00 96.62 96 MET A N 1
ATOM 748 C CA . MET A 1 96 ? -6.842 -1.226 4.435 1.00 96.62 96 MET A CA 1
ATOM 749 C C . MET A 1 96 ? -7.711 -0.333 5.321 1.00 96.62 96 MET A C 1
ATOM 751 O O . MET A 1 96 ? -7.391 0.835 5.542 1.00 96.62 96 MET A O 1
ATOM 755 N N . VAL A 1 97 ? -8.782 -0.905 5.868 1.00 97.00 97 VAL A N 1
ATOM 756 C CA . VAL A 1 97 ? -9.612 -0.280 6.908 1.00 97.00 97 VAL A CA 1
ATOM 757 C C . VAL A 1 97 ? -9.008 -0.592 8.272 1.00 97.00 97 VAL A C 1
ATOM 759 O O . VAL A 1 97 ? -8.726 -1.750 8.576 1.00 97.00 97 VAL A O 1
ATOM 762 N N . ILE A 1 98 ? -8.816 0.433 9.098 1.00 95.50 98 ILE A N 1
ATOM 763 C CA . ILE A 1 98 ? -8.192 0.322 10.419 1.00 95.50 98 ILE A CA 1
ATOM 764 C C . ILE A 1 98 ? -9.196 -0.268 11.411 1.00 95.50 98 ILE A C 1
ATOM 766 O O . ILE A 1 98 ? -10.269 0.298 11.624 1.00 95.50 98 ILE A O 1
ATOM 770 N N . LEU A 1 99 ? -8.819 -1.370 12.057 1.00 92.19 99 LEU A N 1
ATOM 771 C CA . LEU A 1 99 ? -9.622 -2.043 13.081 1.00 92.19 99 LEU A CA 1
ATOM 772 C C . LEU A 1 99 ? -9.145 -1.711 14.496 1.00 92.19 99 LEU A C 1
ATOM 774 O O . LEU A 1 99 ? -9.968 -1.534 15.388 1.00 92.19 99 LEU A O 1
ATOM 778 N N . ALA A 1 100 ? -7.829 -1.598 14.693 1.00 90.81 100 ALA A N 1
ATOM 779 C CA . ALA A 1 100 ? -7.226 -1.248 15.975 1.00 90.81 100 ALA A CA 1
ATOM 780 C C . ALA A 1 100 ? -5.853 -0.594 15.793 1.00 90.81 100 ALA A C 1
ATOM 782 O O . ALA A 1 100 ? -5.171 -0.798 14.783 1.00 90.81 100 ALA A O 1
ATOM 783 N N . THR A 1 101 ? -5.419 0.156 16.802 1.00 91.38 101 THR A N 1
ATOM 784 C CA . THR A 1 101 ? -4.120 0.838 16.822 1.00 91.38 101 THR A CA 1
ATOM 785 C C . THR A 1 101 ? -3.478 0.745 18.198 1.00 91.38 101 THR A C 1
ATOM 787 O O . THR A 1 101 ? -4.172 0.602 19.198 1.00 91.38 101 THR A O 1
ATOM 790 N N . SER A 1 102 ? -2.161 0.925 18.267 1.00 88.94 102 SER A N 1
ATOM 791 C CA . SER A 1 102 ? -1.424 0.925 19.534 1.00 88.94 102 SER A CA 1
ATOM 792 C C . SER A 1 102 ? -1.572 2.178 20.397 1.00 88.94 102 SER A C 1
ATOM 794 O O . SER A 1 102 ? -1.008 2.197 21.491 1.00 88.94 102 SER A O 1
ATOM 796 N N . GLU A 1 103 ? -2.192 3.244 19.892 1.00 89.44 103 GLU A N 1
ATOM 797 C CA . GLU A 1 103 ? -2.349 4.503 20.628 1.00 89.44 103 GLU A CA 1
ATOM 798 C C . GLU A 1 103 ? -3.689 4.557 21.366 1.00 89.44 103 GLU A C 1
ATOM 800 O O . GLU A 1 103 ? -4.668 3.920 20.965 1.00 89.44 103 GLU A O 1
ATOM 805 N N . SER A 1 104 ? -3.736 5.358 22.432 1.00 78.31 104 SER A N 1
ATOM 806 C CA . SER A 1 104 ? -4.988 5.712 23.102 1.00 78.31 104 SER A CA 1
ATOM 807 C C . SER A 1 104 ? -5.948 6.395 22.121 1.00 78.31 104 SER A C 1
ATOM 809 O O . SER A 1 104 ? -5.517 7.031 21.163 1.00 78.31 104 SER A O 1
ATOM 811 N N . ASP A 1 105 ? -7.253 6.257 22.345 1.00 82.94 105 ASP A N 1
ATOM 812 C CA . ASP A 1 105 ? -8.323 6.793 21.485 1.00 82.94 105 ASP A CA 1
ATOM 813 C C . ASP A 1 105 ? -8.440 6.164 20.085 1.00 82.94 105 ASP A C 1
ATOM 815 O O . ASP A 1 105 ? -9.180 6.681 19.238 1.00 82.94 105 ASP A O 1
ATOM 819 N N . ASN A 1 106 ? -7.764 5.032 19.844 1.00 87.19 106 ASN A N 1
ATOM 820 C CA . ASN A 1 106 ? -7.817 4.298 18.579 1.00 87.19 106 ASN A CA 1
ATOM 821 C C . ASN A 1 106 ? -7.389 5.158 17.371 1.00 87.19 106 ASN A C 1
ATOM 823 O O . ASN A 1 106 ? -8.013 5.125 16.307 1.00 87.19 106 ASN A O 1
ATOM 827 N N . ILE A 1 107 ? -6.342 5.970 17.540 1.00 92.44 107 ILE A N 1
ATOM 828 C CA . ILE A 1 107 ? -5.793 6.832 16.486 1.00 92.44 107 ILE A CA 1
ATOM 829 C C . ILE A 1 107 ? -4.445 6.321 15.972 1.00 92.44 107 ILE A C 1
ATOM 831 O O . ILE A 1 107 ? -3.684 5.660 16.673 1.00 92.44 107 ILE A O 1
ATOM 835 N N . CYS A 1 108 ? -4.107 6.672 14.738 1.00 94.38 108 CYS A N 1
ATOM 836 C CA . CYS A 1 108 ? -2.759 6.498 14.216 1.00 94.38 108 CYS A CA 1
ATOM 837 C C . CYS A 1 108 ? -2.350 7.660 13.321 1.00 94.38 108 CYS A C 1
ATOM 839 O O . CYS A 1 108 ? -3.193 8.402 12.808 1.00 94.38 108 CYS A O 1
ATOM 841 N N . TYR A 1 109 ? -1.044 7.807 13.124 1.00 95.75 109 TYR A N 1
ATOM 842 C CA . TYR A 1 109 ? -0.499 8.827 12.241 1.00 95.75 109 TYR A CA 1
ATOM 843 C C . TYR A 1 109 ? 0.145 8.187 11.023 1.00 95.75 109 TYR A C 1
ATOM 845 O O . TYR A 1 109 ? 0.912 7.228 11.126 1.00 95.75 109 TYR A O 1
ATOM 853 N N . ILE A 1 110 ? -0.138 8.755 9.856 1.00 95.44 110 ILE A N 1
ATOM 854 C CA . ILE A 1 110 ? 0.504 8.355 8.612 1.00 95.44 110 ILE A CA 1
ATOM 855 C C . ILE A 1 110 ? 1.198 9.523 7.941 1.00 95.44 110 ILE A C 1
ATOM 857 O O . ILE A 1 110 ? 0.737 10.659 7.969 1.00 95.44 110 ILE A O 1
ATOM 861 N N . GLU A 1 111 ? 2.305 9.210 7.294 1.00 94.12 111 GLU A N 1
ATOM 862 C CA . GLU A 1 111 ? 2.991 10.098 6.373 1.00 94.12 111 GLU A CA 1
ATOM 863 C C . GLU A 1 111 ? 2.637 9.684 4.940 1.00 94.12 111 GLU A C 1
ATOM 865 O O . GLU A 1 111 ? 2.755 8.508 4.579 1.00 94.12 111 GLU A O 1
ATOM 870 N N . THR A 1 112 ? 2.207 10.644 4.118 1.00 88.38 112 THR A N 1
ATOM 871 C CA . THR A 1 112 ? 1.820 10.424 2.713 1.00 88.38 112 THR A CA 1
ATOM 872 C C . THR A 1 112 ? 2.811 11.025 1.721 1.00 88.38 112 THR A C 1
ATOM 874 O O . THR A 1 112 ? 2.507 11.120 0.538 1.00 88.38 112 THR A O 1
ATOM 877 N N . SER A 1 113 ? 4.039 11.328 2.151 1.00 87.19 113 SER A N 1
ATOM 878 C CA . SER A 1 113 ? 5.088 11.933 1.316 1.00 87.19 113 SER A CA 1
ATOM 879 C C . SER A 1 113 ? 5.371 11.167 0.016 1.00 87.19 113 SER A C 1
ATOM 881 O O . SER A 1 113 ? 5.733 11.765 -0.993 1.00 87.19 113 SER A O 1
ATOM 883 N N . SER A 1 114 ? 5.148 9.849 0.006 1.00 79.81 114 SER A N 1
ATOM 884 C CA . SER A 1 114 ? 5.283 8.994 -1.186 1.00 79.81 114 SER A CA 1
ATOM 885 C C . SER A 1 114 ? 4.068 9.010 -2.132 1.00 79.81 114 SER A C 1
ATOM 887 O O . SER A 1 114 ? 4.142 8.442 -3.219 1.00 79.81 114 SER A O 1
ATOM 889 N N . ILE A 1 115 ? 2.952 9.616 -1.722 1.00 80.69 115 ILE A N 1
ATOM 890 C CA . ILE A 1 115 ? 1.671 9.665 -2.442 1.00 80.69 115 ILE A CA 1
ATOM 891 C C . ILE A 1 115 ? 1.419 11.069 -3.002 1.00 80.69 115 ILE A C 1
ATOM 893 O O . ILE A 1 115 ? 1.220 11.217 -4.205 1.00 80.69 115 ILE A O 1
ATOM 897 N N . ASP A 1 116 ? 1.420 12.084 -2.137 1.00 80.56 116 ASP A N 1
ATOM 898 C CA . ASP A 1 116 ? 1.065 13.473 -2.467 1.00 80.56 116 ASP A CA 1
ATOM 899 C C . ASP A 1 116 ? 2.220 14.466 -2.251 1.00 80.56 116 ASP A C 1
ATOM 901 O O . ASP A 1 116 ? 2.106 15.636 -2.612 1.00 80.56 116 ASP A O 1
ATOM 905 N N . GLY A 1 117 ? 3.360 14.005 -1.727 1.00 83.31 117 GLY A N 1
ATOM 906 C CA . GLY A 1 117 ? 4.515 14.856 -1.433 1.00 83.31 117 GLY A CA 1
ATOM 907 C C . GLY A 1 117 ? 4.374 15.671 -0.146 1.00 83.31 117 GLY A C 1
ATOM 908 O O . GLY A 1 117 ? 5.269 16.454 0.172 1.00 83.31 117 GLY A O 1
ATOM 909 N N . GLU A 1 118 ? 3.293 15.487 0.616 1.00 83.56 118 GLU A N 1
ATOM 910 C CA . GLU A 1 118 ? 3.103 16.158 1.897 1.00 83.56 118 GLU A CA 1
ATOM 911 C C . GLU A 1 118 ? 3.938 15.478 2.989 1.00 83.56 118 GLU A C 1
ATOM 913 O O . GLU A 1 118 ? 3.884 14.265 3.192 1.00 83.56 118 GLU A O 1
ATOM 918 N N . THR A 1 119 ? 4.719 16.267 3.726 1.00 83.44 119 THR A N 1
ATOM 919 C CA . THR A 1 119 ? 5.550 15.775 4.841 1.00 83.44 119 THR A CA 1
ATOM 920 C C . THR A 1 119 ? 4.830 15.819 6.185 1.00 83.44 119 THR A C 1
ATOM 922 O O . THR A 1 119 ? 5.393 15.404 7.197 1.00 83.44 119 THR A O 1
ATOM 925 N N . ASN A 1 120 ? 3.617 16.374 6.226 1.00 90.50 120 ASN A N 1
ATOM 926 C CA . ASN A 1 120 ? 2.844 16.449 7.454 1.00 90.50 120 ASN A CA 1
ATOM 927 C C . ASN A 1 120 ? 2.248 15.079 7.798 1.00 90.50 120 ASN A C 1
ATOM 929 O O . ASN A 1 120 ? 1.867 14.304 6.920 1.00 90.50 120 ASN A O 1
ATOM 933 N N . LEU A 1 121 ? 2.144 14.804 9.094 1.00 92.00 121 LEU A N 1
ATOM 934 C CA . LEU A 1 121 ? 1.462 13.621 9.583 1.00 92.00 121 LEU A CA 1
ATOM 935 C C . LEU A 1 121 ? -0.049 13.834 9.502 1.00 92.00 121 LEU A C 1
ATOM 937 O O . LEU A 1 121 ? -0.580 14.812 10.027 1.00 92.00 121 LEU A O 1
ATOM 941 N N . LYS A 1 122 ? -0.743 12.891 8.871 1.00 93.00 122 LYS A N 1
ATOM 942 C CA . LYS A 1 122 ? -2.205 12.843 8.822 1.00 93.00 122 LYS A CA 1
ATOM 943 C C . LYS A 1 122 ? -2.702 11.912 9.920 1.00 93.00 122 LYS A C 1
ATOM 945 O O . LYS A 1 122 ? -2.221 10.785 10.035 1.00 93.00 122 LYS A O 1
ATOM 950 N N . LEU A 1 123 ? -3.654 12.388 10.718 1.00 95.00 123 LEU A N 1
ATOM 951 C CA . LEU A 1 123 ? -4.333 11.581 11.728 1.00 95.00 123 LEU A CA 1
ATOM 952 C C . LEU A 1 123 ? -5.396 10.706 11.052 1.00 95.00 123 LEU A C 1
ATOM 954 O O . LEU A 1 123 ? -6.150 11.177 10.202 1.00 95.00 123 LEU A O 1
ATOM 958 N N . ARG A 1 124 ? -5.448 9.434 11.439 1.00 95.88 124 ARG A N 1
ATOM 959 C CA . ARG A 1 124 ? -6.459 8.451 11.037 1.00 95.88 124 ARG A CA 1
ATOM 960 C C . ARG A 1 124 ? -6.996 7.747 12.279 1.00 95.88 124 ARG A C 1
ATOM 962 O O . ARG A 1 124 ? -6.310 7.706 13.300 1.00 95.88 124 ARG A O 1
ATOM 969 N N . ARG A 1 125 ? -8.208 7.198 12.214 1.00 94.94 125 ARG A N 1
ATOM 970 C CA . ARG A 1 125 ? -8.875 6.559 13.361 1.00 94.94 125 ARG A CA 1
ATOM 971 C C . ARG A 1 125 ? -9.345 5.156 13.019 1.00 94.94 125 ARG A C 1
ATOM 973 O O . ARG A 1 125 ? -9.909 4.948 11.951 1.00 94.94 125 ARG A O 1
ATOM 980 N N . ALA A 1 126 ? -9.173 4.209 13.931 1.00 93.94 126 ALA A N 1
ATOM 981 C CA . ALA A 1 126 ? -9.831 2.918 13.811 1.00 93.94 126 ALA A CA 1
ATOM 982 C C . ALA A 1 126 ? -11.354 3.078 13.838 1.00 93.94 126 ALA A C 1
ATOM 984 O O . ALA A 1 126 ? -11.881 4.024 14.429 1.00 93.94 126 ALA A O 1
ATOM 985 N N . ILE A 1 127 ? -12.061 2.157 13.186 1.00 92.62 127 ILE A N 1
ATOM 986 C CA . ILE A 1 127 ? -13.521 2.110 13.272 1.00 92.62 127 ILE A CA 1
ATOM 987 C C . ILE A 1 127 ? -13.959 1.831 14.718 1.00 92.62 127 ILE A C 1
ATOM 989 O O . ILE A 1 127 ? -13.266 1.144 15.469 1.00 92.62 127 ILE A O 1
ATOM 993 N N . ASN A 1 128 ? -15.148 2.307 15.098 1.00 86.75 128 ASN A N 1
ATOM 994 C CA . ASN A 1 128 ? -15.730 2.109 16.437 1.00 86.75 128 ASN A CA 1
ATOM 995 C C . ASN A 1 128 ? -16.299 0.686 16.622 1.00 86.75 128 ASN A C 1
ATOM 997 O O . ASN A 1 128 ? -17.463 0.480 16.983 1.00 86.75 128 ASN A O 1
ATOM 1001 N N . TYR A 1 129 ? -15.480 -0.308 16.296 1.00 80.12 129 TYR A N 1
ATOM 1002 C CA . TYR A 1 129 ? -15.796 -1.725 16.370 1.00 80.12 129 TYR A CA 1
ATOM 1003 C C . TYR A 1 129 ? -15.461 -2.292 17.748 1.00 80.12 129 TYR A C 1
ATOM 1005 O O . TYR A 1 129 ? -16.331 -2.881 18.391 1.00 80.12 129 TYR A O 1
ATOM 1013 N N . LEU A 1 130 ? -14.235 -2.049 18.215 1.00 76.75 130 LEU A N 1
ATOM 1014 C CA . LEU A 1 130 ? -13.735 -2.528 19.500 1.00 76.75 130 LEU A CA 1
ATOM 1015 C C . LEU A 1 130 ? -14.009 -1.499 20.608 1.00 76.75 130 LEU A C 1
ATOM 1017 O O . LEU A 1 130 ? -14.045 -0.300 20.323 1.00 76.75 130 LEU A O 1
ATOM 1021 N N . PRO A 1 131 ? -14.202 -1.930 21.868 1.00 63.56 131 PRO A N 1
ATOM 1022 C CA . PRO A 1 131 ? -14.388 -1.012 22.988 1.00 63.56 131 PRO A CA 1
ATOM 1023 C C . PRO A 1 131 ? -13.177 -0.080 23.135 1.00 63.56 131 PRO A C 1
ATOM 1025 O O . PRO A 1 131 ? -12.061 -0.530 23.374 1.00 63.56 131 PRO A O 1
ATOM 1028 N N . THR A 1 132 ? -13.404 1.224 22.980 1.00 54.97 132 THR A N 1
ATOM 1029 C CA . THR A 1 132 ? -12.361 2.265 23.066 1.00 54.97 132 THR A CA 1
ATOM 1030 C C . THR A 1 132 ? -12.091 2.714 24.511 1.00 54.97 132 THR A C 1
ATOM 1032 O O . THR A 1 132 ? -11.133 3.438 24.759 1.00 54.97 132 THR A O 1
ATOM 1035 N N . HIS A 1 133 ? -12.913 2.291 25.476 1.00 43.97 133 HIS A N 1
ATOM 1036 C CA . HIS A 1 133 ? -12.839 2.725 26.870 1.00 43.97 133 HIS A CA 1
ATOM 1037 C C . HIS A 1 133 ? -12.472 1.553 27.795 1.00 43.97 133 HIS A C 1
ATOM 1039 O O . HIS A 1 133 ? -13.164 0.542 27.833 1.00 43.97 133 HIS A O 1
ATOM 1045 N N . ASP A 1 134 ? -11.384 1.732 28.545 1.00 43.28 134 ASP A N 1
ATOM 1046 C CA . ASP A 1 134 ? -11.003 1.013 29.774 1.00 43.28 134 ASP A CA 1
ATOM 1047 C C . ASP A 1 134 ? -10.246 -0.322 29.686 1.00 43.28 134 ASP A C 1
ATOM 1049 O O . ASP A 1 134 ? -9.799 -0.820 30.721 1.00 43.28 134 ASP A O 1
ATOM 1053 N N . THR A 1 135 ? -9.973 -0.874 28.502 1.00 47.50 135 THR A N 1
ATOM 1054 C CA . THR A 1 135 ? -9.043 -2.015 28.394 1.00 47.50 135 THR A CA 1
ATOM 1055 C C . THR A 1 135 ? -7.626 -1.549 28.047 1.00 47.50 135 THR A C 1
ATOM 1057 O O . THR A 1 135 ? -7.460 -0.807 27.074 1.00 47.50 135 THR A O 1
ATOM 1060 N N . PRO A 1 136 ? -6.584 -1.966 28.796 1.00 50.00 136 PRO A N 1
ATOM 1061 C CA . PRO A 1 136 ? -5.202 -1.668 28.437 1.00 50.00 136 PRO A CA 1
ATOM 1062 C C . PRO A 1 136 ? -4.926 -2.237 27.046 1.00 50.00 136 PRO A C 1
ATOM 1064 O O . PRO A 1 136 ? -5.228 -3.401 26.822 1.00 50.00 136 PRO A O 1
ATOM 1067 N N . LEU A 1 137 ? -4.401 -1.395 26.142 1.00 58.00 137 LEU A N 1
ATOM 1068 C CA . LEU A 1 137 ? -3.765 -1.742 24.860 1.00 58.00 137 LEU A CA 1
ATOM 1069 C C . LEU A 1 137 ? -4.101 -3.164 24.381 1.00 58.00 137 LEU A C 1
ATOM 1071 O O . LEU A 1 137 ? -3.361 -4.085 24.725 1.00 58.00 137 LEU A O 1
ATOM 1075 N N . LEU A 1 138 ? -5.195 -3.338 23.626 1.00 67.38 138 LEU A N 1
ATOM 1076 C CA . LEU A 1 138 ? -5.555 -4.657 23.093 1.00 67.38 138 LEU A CA 1
ATOM 1077 C C . LEU A 1 138 ? -4.336 -5.261 22.392 1.00 67.38 138 LEU A C 1
ATOM 1079 O O . LEU A 1 138 ? -3.723 -4.596 21.550 1.00 67.38 138 LEU A O 1
ATOM 1083 N N . ASP A 1 139 ? -3.981 -6.497 22.741 1.00 76.69 139 ASP A N 1
ATOM 1084 C CA . ASP A 1 139 ? -2.957 -7.211 21.996 1.00 76.69 139 ASP A CA 1
ATOM 1085 C C . ASP A 1 139 ? -3.461 -7.353 20.548 1.00 76.69 139 ASP A C 1
ATOM 1087 O O . ASP A 1 139 ? -4.622 -7.722 20.333 1.00 76.69 139 ASP A O 1
ATOM 1091 N N . PRO A 1 140 ? -2.638 -7.046 19.532 1.00 76.19 140 PRO A N 1
ATOM 1092 C CA . PRO A 1 140 ? -2.954 -7.353 18.143 1.00 76.19 140 PRO A CA 1
ATOM 1093 C C . PRO A 1 140 ? -3.542 -8.755 17.932 1.00 76.19 140 PRO A C 1
ATOM 1095 O O . PRO A 1 140 ? -4.421 -8.913 17.088 1.00 76.19 140 PRO A O 1
ATOM 1098 N N . ALA A 1 141 ? -3.086 -9.757 18.693 1.00 78.69 141 ALA A N 1
ATOM 1099 C CA . ALA A 1 141 ? -3.610 -11.119 18.616 1.00 78.69 141 ALA A CA 1
ATOM 1100 C C . ALA A 1 141 ? -5.095 -11.211 19.020 1.00 78.69 141 ALA A C 1
ATOM 1102 O O . ALA A 1 141 ? -5.874 -11.869 18.330 1.00 78.69 141 ALA A O 1
ATOM 1103 N N . ASP A 1 142 ? -5.501 -10.499 20.074 1.00 79.38 142 ASP A N 1
ATOM 1104 C CA . ASP A 1 142 ? -6.885 -10.482 20.56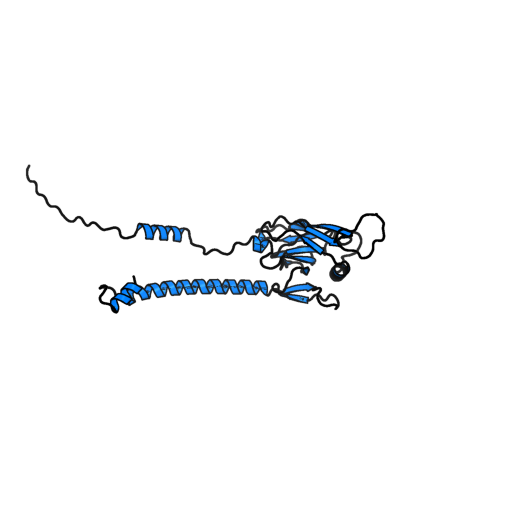8 1.00 79.38 142 ASP A CA 1
ATOM 1105 C C . ASP A 1 142 ? -7.826 -9.802 19.569 1.00 79.38 142 ASP A C 1
ATOM 1107 O O . ASP A 1 142 ? -8.954 -10.246 19.347 1.00 79.38 142 ASP A O 1
ATOM 1111 N N . VAL A 1 143 ? -7.346 -8.730 18.927 1.00 79.25 143 VAL A N 1
ATOM 1112 C CA . VAL A 1 143 ? -8.082 -8.029 17.863 1.00 79.25 143 VAL A CA 1
ATOM 1113 C C . VAL A 1 143 ? -8.404 -8.987 16.724 1.00 79.25 143 VAL A C 1
ATOM 1115 O O . VAL A 1 143 ? -9.536 -9.033 16.250 1.00 79.25 143 VAL A O 1
ATOM 1118 N N . ILE A 1 144 ? -7.400 -9.742 16.286 1.00 77.31 144 ILE A N 1
ATOM 1119 C CA . ILE A 1 144 ? -7.519 -10.658 15.156 1.00 77.31 144 ILE A CA 1
ATOM 1120 C C . ILE A 1 144 ? -8.476 -11.804 15.495 1.00 77.31 144 ILE A C 1
ATOM 1122 O O . ILE A 1 144 ? -9.402 -12.053 14.727 1.00 77.31 144 ILE A O 1
ATOM 1126 N N . ALA A 1 145 ? -8.319 -12.425 16.668 1.00 78.56 145 ALA A N 1
ATOM 1127 C CA . ALA A 1 145 ? -9.192 -13.506 17.120 1.00 78.56 145 ALA A CA 1
ATOM 1128 C C . ALA A 1 145 ? -10.669 -13.076 17.178 1.00 78.56 145 ALA A C 1
ATOM 1130 O O . ALA A 1 145 ? -11.554 -13.804 16.733 1.00 78.56 145 ALA A O 1
ATOM 1131 N N . ARG A 1 146 ? -10.942 -11.856 17.656 1.00 79.88 146 ARG A N 1
ATOM 1132 C CA . ARG A 1 146 ? -12.309 -11.331 17.744 1.00 79.88 146 ARG A CA 1
ATOM 1133 C C . ARG A 1 146 ? -12.940 -11.059 16.379 1.00 79.88 146 ARG A C 1
ATOM 1135 O O . ARG A 1 146 ? -14.125 -11.299 16.188 1.00 79.88 146 ARG A O 1
ATOM 1142 N N . VAL A 1 147 ? -12.164 -10.555 15.417 1.00 79.88 147 VAL A N 1
ATOM 1143 C CA . VAL A 1 147 ? -12.648 -10.336 14.039 1.00 79.88 147 VAL A CA 1
ATOM 1144 C C . VAL A 1 147 ? -13.030 -11.655 13.366 1.00 79.88 147 VAL A C 1
ATOM 1146 O O . VAL A 1 147 ? -14.007 -11.691 12.618 1.00 79.88 147 VAL A O 1
ATOM 1149 N N . GLU A 1 148 ? -12.282 -12.727 13.632 1.00 76.00 148 GLU A N 1
ATOM 1150 C CA . GLU A 1 148 ? -12.590 -14.064 13.113 1.00 76.00 148 GLU A CA 1
ATOM 1151 C C . GLU A 1 148 ? -13.888 -14.635 13.708 1.00 76.00 148 GLU A C 1
ATOM 1153 O O . GLU A 1 148 ? -14.677 -15.242 12.981 1.00 76.00 148 GLU A O 1
ATOM 1158 N N . GLU A 1 149 ? -14.143 -14.402 14.998 1.00 78.69 149 GLU A N 1
ATOM 1159 C CA . GLU A 1 149 ? -15.359 -14.858 15.683 1.00 78.69 149 GLU A CA 1
ATOM 1160 C C . GLU A 1 149 ? -16.626 -14.130 15.198 1.00 78.69 149 GLU A C 1
ATOM 1162 O O . GLU A 1 149 ? -17.641 -14.769 14.912 1.00 78.69 149 GLU A O 1
ATOM 1167 N N . ASP A 1 150 ? -16.549 -12.807 15.027 1.00 78.00 150 ASP A N 1
ATOM 1168 C CA . ASP A 1 150 ? -17.700 -11.935 14.744 1.00 78.00 150 ASP A CA 1
ATOM 1169 C C . ASP A 1 150 ? -18.224 -12.031 13.285 1.00 78.00 150 ASP A C 1
ATOM 1171 O O . ASP A 1 150 ? -19.207 -11.373 12.927 1.00 78.00 150 ASP A O 1
ATOM 1175 N N . GLN A 1 151 ? -17.585 -12.844 12.426 1.00 78.69 151 GLN A N 1
ATOM 1176 C CA . GLN A 1 151 ? -17.902 -13.015 10.993 1.00 78.69 151 GLN A CA 1
ATOM 1177 C C . GLN A 1 151 ? -18.209 -11.685 10.278 1.00 78.69 151 GLN A C 1
ATOM 1179 O O . GLN A 1 151 ? -19.207 -11.542 9.560 1.00 78.69 151 GLN A O 1
ATOM 1184 N N . ALA A 1 152 ? -17.361 -10.683 10.505 1.00 83.56 152 ALA A N 1
ATOM 1185 C CA . ALA A 1 152 ? -17.591 -9.340 10.002 1.00 83.56 152 ALA A CA 1
ATOM 1186 C C . ALA A 1 152 ? -17.435 -9.241 8.474 1.00 83.56 152 ALA A C 1
ATOM 1188 O O . ALA A 1 152 ? -16.591 -9.888 7.855 1.00 83.56 152 ALA A O 1
ATOM 1189 N N . VAL A 1 153 ? -18.231 -8.368 7.859 1.00 88.62 153 VAL A N 1
ATOM 1190 C CA . VAL A 1 153 ? -18.235 -8.099 6.419 1.00 88.62 153 VAL A CA 1
ATOM 1191 C C . VAL A 1 153 ? -18.001 -6.614 6.181 1.00 88.62 153 VAL A C 1
ATOM 1193 O O . VAL A 1 153 ? -18.762 -5.769 6.651 1.00 88.62 153 VAL A O 1
ATOM 1196 N N . VAL A 1 154 ? -16.982 -6.284 5.389 1.00 93.12 154 VAL A N 1
ATOM 1197 C CA . VAL A 1 154 ? -16.756 -4.914 4.913 1.00 93.12 154 VAL A CA 1
ATOM 1198 C C . VAL A 1 154 ? -17.410 -4.737 3.552 1.00 93.12 154 VAL A C 1
ATOM 1200 O O . VAL A 1 154 ? -17.087 -5.441 2.598 1.00 93.12 154 VAL A O 1
ATOM 1203 N N . ARG A 1 155 ? -18.306 -3.758 3.439 1.00 94.62 155 ARG A N 1
ATOM 1204 C CA . ARG A 1 155 ? -18.852 -3.295 2.159 1.00 94.62 155 ARG A CA 1
ATOM 1205 C C . ARG A 1 155 ? -18.284 -1.914 1.880 1.00 94.62 155 ARG A C 1
ATOM 1207 O O . ARG A 1 155 ? -18.309 -1.059 2.753 1.00 94.62 155 ARG A O 1
ATOM 1214 N N . CYS A 1 156 ? -17.763 -1.674 0.687 1.00 95.69 156 CYS A N 1
ATOM 1215 C CA . CYS A 1 156 ? -17.213 -0.371 0.318 1.00 95.69 156 CYS A CA 1
ATOM 1216 C C . CYS A 1 156 ? -17.512 -0.042 -1.143 1.00 95.69 156 CYS A C 1
ATOM 1218 O O . CYS A 1 156 ? -17.986 -0.890 -1.902 1.00 95.69 156 CYS A O 1
ATOM 1220 N N . GLU A 1 157 ? -17.278 1.214 -1.517 1.00 95.62 157 GLU A N 1
ATOM 1221 C CA . GLU A 1 157 ? -17.381 1.670 -2.901 1.00 95.62 157 GLU A CA 1
ATOM 1222 C C . GLU A 1 157 ? -16.469 0.874 -3.859 1.00 95.62 157 GLU A C 1
ATOM 1224 O O . GLU A 1 157 ? -15.537 0.180 -3.451 1.00 95.62 157 GLU A O 1
ATOM 1229 N N . LEU A 1 158 ? -16.721 0.971 -5.168 1.00 96.06 158 LEU A N 1
ATOM 1230 C CA . LEU A 1 158 ? -15.817 0.385 -6.158 1.00 96.06 158 LEU A CA 1
ATOM 1231 C C . LEU A 1 158 ? -14.480 1.151 -6.207 1.00 96.06 158 LEU A C 1
ATOM 1233 O O . LEU A 1 158 ? -14.468 2.376 -6.020 1.00 96.06 158 LEU A O 1
ATOM 1237 N N . PRO A 1 159 ? -13.369 0.463 -6.541 1.00 94.38 159 PRO A N 1
ATOM 1238 C CA . PRO A 1 159 ? -12.064 1.086 -6.727 1.00 94.38 159 PRO A CA 1
ATOM 1239 C C . PRO A 1 159 ? -12.120 2.306 -7.653 1.00 94.38 159 PRO A C 1
ATOM 1241 O O . PRO A 1 159 ? -12.561 2.224 -8.802 1.00 94.38 159 PRO A O 1
ATOM 1244 N N . ASN A 1 160 ? -11.642 3.449 -7.164 1.00 93.88 160 ASN A N 1
ATOM 1245 C CA . ASN A 1 160 ? -11.650 4.716 -7.892 1.00 93.88 160 ASN A CA 1
ATOM 1246 C C . ASN A 1 160 ? -10.362 5.519 -7.646 1.00 93.88 160 ASN A C 1
ATOM 1248 O O . ASN A 1 160 ? -9.531 5.156 -6.821 1.00 93.88 160 ASN A O 1
ATOM 1252 N N . MET A 1 161 ? -10.183 6.613 -8.390 1.00 92.12 161 MET A N 1
ATOM 1253 C CA . MET A 1 161 ? -8.957 7.429 -8.365 1.00 92.12 161 MET A CA 1
ATOM 1254 C C . MET A 1 161 ? -8.960 8.507 -7.263 1.00 92.12 161 MET A C 1
ATOM 1256 O O . MET A 1 161 ? -7.990 9.250 -7.134 1.00 92.12 161 MET A O 1
ATOM 1260 N N . LYS A 1 162 ? -10.047 8.644 -6.490 1.00 92.06 162 LYS A N 1
ATOM 1261 C CA . LYS A 1 162 ? -10.199 9.703 -5.485 1.00 92.06 162 LYS A CA 1
ATOM 1262 C C . LYS A 1 162 ? -9.496 9.284 -4.192 1.00 92.06 162 LYS A C 1
ATOM 1264 O O . LYS A 1 162 ? -10.046 8.524 -3.400 1.00 92.06 162 LYS A O 1
ATOM 1269 N N . ILE A 1 163 ? -8.276 9.783 -3.994 1.00 90.00 163 ILE A N 1
ATOM 1270 C CA . ILE A 1 163 ? -7.422 9.499 -2.822 1.00 90.00 163 ILE A CA 1
ATOM 1271 C C . ILE A 1 163 ? -8.030 10.037 -1.515 1.00 90.00 163 ILE A C 1
ATOM 1273 O O . ILE A 1 163 ? -7.794 9.479 -0.449 1.00 90.00 163 ILE A O 1
ATOM 1277 N N . GLU A 1 164 ? -8.831 11.100 -1.593 1.00 89.06 164 GLU A N 1
ATOM 1278 C CA . GLU A 1 164 ? -9.385 11.793 -0.421 1.00 89.06 164 GLU A CA 1
ATOM 1279 C C . GLU A 1 164 ? -10.802 11.353 -0.038 1.00 89.06 164 GLU A C 1
ATOM 1281 O O . GLU A 1 164 ? -11.314 11.784 0.993 1.00 89.06 164 GLU A O 1
ATOM 1286 N N . SER A 1 165 ? -11.441 10.493 -0.834 1.00 93.31 165 SER A N 1
ATOM 1287 C CA . SER A 1 165 ? -12.772 9.969 -0.526 1.00 93.31 165 SER A CA 1
ATOM 1288 C C . SER A 1 165 ? -12.721 8.467 -0.339 1.00 93.31 165 SER A C 1
ATOM 1290 O O . SER A 1 165 ? -12.099 7.764 -1.131 1.00 93.31 165 SER A O 1
ATOM 1292 N N . PHE A 1 166 ? -13.434 7.975 0.659 1.00 96.19 166 PHE A N 1
ATOM 1293 C CA . PHE A 1 166 ? -13.747 6.567 0.822 1.00 96.19 166 PHE A CA 1
ATOM 1294 C C . PHE A 1 166 ? -15.081 6.479 1.548 1.00 96.19 166 PHE A C 1
ATOM 1296 O O . PHE A 1 166 ? -15.317 7.253 2.475 1.00 96.19 166 PHE A O 1
ATOM 1303 N N . THR A 1 167 ? -15.931 5.551 1.124 1.00 96.75 167 THR A N 1
ATOM 1304 C CA . THR A 1 167 ? -17.217 5.290 1.767 1.00 96.75 167 THR A CA 1
ATOM 1305 C C . THR A 1 167 ? -17.435 3.790 1.840 1.00 96.75 167 THR A C 1
ATOM 1307 O O . THR A 1 167 ? -17.324 3.076 0.838 1.00 96.75 167 THR A O 1
ATOM 1310 N N . GLY A 1 168 ? -17.764 3.314 3.033 1.00 95.94 168 GLY A N 1
ATOM 1311 C CA . GLY A 1 168 ? -18.096 1.924 3.277 1.00 95.94 168 GLY A CA 1
ATOM 1312 C C . GLY A 1 168 ? -18.855 1.722 4.579 1.00 95.94 168 GLY A C 1
ATOM 1313 O O . GLY A 1 168 ? -19.165 2.663 5.303 1.00 95.94 168 GLY A O 1
ATOM 1314 N N . THR A 1 169 ? -19.159 0.467 4.867 1.00 95.31 169 THR A N 1
ATOM 1315 C CA . THR A 1 169 ? -19.835 0.016 6.076 1.00 95.31 169 THR A CA 1
ATOM 1316 C C . THR A 1 169 ? -19.196 -1.279 6.559 1.00 95.31 169 THR A C 1
ATOM 1318 O O . THR A 1 169 ? -19.006 -2.214 5.777 1.00 95.31 169 THR A O 1
ATOM 1321 N N . PHE A 1 170 ? -18.895 -1.343 7.849 1.00 92.94 170 PHE A N 1
ATOM 1322 C CA . PHE A 1 170 ? -18.483 -2.552 8.548 1.00 92.94 170 PHE A CA 1
ATOM 1323 C C . PHE A 1 170 ? -19.723 -3.193 9.174 1.00 92.94 170 PHE A C 1
ATOM 1325 O O . PHE A 1 170 ? -20.395 -2.566 9.993 1.00 92.94 170 PHE A O 1
ATOM 1332 N N . CYS A 1 171 ? -20.049 -4.413 8.766 1.00 89.88 171 CYS A N 1
ATOM 1333 C CA . CYS A 1 171 ? -21.272 -5.114 9.141 1.00 89.88 171 CYS A CA 1
ATOM 1334 C C . CYS A 1 171 ? -20.933 -6.364 9.958 1.00 89.88 171 CYS A C 1
ATOM 1336 O O . CYS A 1 171 ? -20.084 -7.145 9.541 1.00 89.88 171 CYS A O 1
ATOM 1338 N N . ILE A 1 172 ? -21.598 -6.575 11.092 1.00 85.25 172 ILE A N 1
ATOM 1339 C CA . ILE A 1 172 ? -21.347 -7.711 11.996 1.00 85.25 172 ILE A CA 1
ATOM 1340 C C . ILE A 1 172 ? -22.635 -8.513 12.164 1.00 85.25 172 ILE A C 1
ATOM 1342 O O . ILE A 1 172 ? -23.704 -7.928 12.359 1.00 85.25 172 ILE A O 1
ATOM 1346 N N . SER A 1 173 ? -22.524 -9.842 12.122 1.00 74.88 173 SER A N 1
ATOM 1347 C CA . SER A 1 173 ? -23.645 -10.759 12.356 1.00 74.88 173 SER A CA 1
ATOM 1348 C C . SER A 1 173 ? -23.422 -11.496 13.676 1.00 74.88 173 SER A C 1
ATOM 1350 O O . SER A 1 173 ? -22.779 -12.541 13.704 1.00 74.88 173 SER A O 1
ATOM 1352 N N . HIS A 1 174 ? -23.930 -10.953 14.785 1.00 65.31 174 HIS A N 1
ATOM 1353 C CA . HIS A 1 174 ? -23.881 -11.658 16.068 1.00 65.31 174 HIS A CA 1
ATOM 1354 C C . HIS A 1 174 ? -24.849 -12.848 16.050 1.00 65.31 174 HIS A C 1
ATOM 1356 O O . HIS A 1 174 ? -26.006 -12.706 15.657 1.00 65.31 174 HIS A O 1
ATOM 1362 N N . LYS A 1 175 ? -24.400 -14.017 16.522 1.00 55.16 175 LYS A N 1
ATOM 1363 C CA . LYS A 1 175 ? -25.260 -15.205 16.676 1.00 55.16 175 LYS A CA 1
ATOM 1364 C C . LYS A 1 175 ? -26.242 -15.116 17.848 1.00 55.16 175 LYS A C 1
ATOM 1366 O O . LYS A 1 175 ? -27.154 -15.932 17.913 1.00 55.16 175 LYS A O 1
ATOM 1371 N N . GLU A 1 176 ? -26.105 -14.135 18.735 1.00 50.81 176 GLU A N 1
ATOM 1372 C CA . GLU A 1 176 ? -26.998 -13.965 19.881 1.00 50.81 176 GLU A CA 1
ATOM 1373 C C . GLU A 1 176 ? -27.342 -12.491 20.099 1.00 50.81 176 GLU A C 1
ATOM 1375 O O . GLU A 1 176 ? -26.527 -11.717 20.588 1.00 50.81 176 GLU A O 1
ATOM 1380 N N . GLU A 1 177 ? -28.579 -12.125 19.769 1.00 44.28 177 GLU A N 1
ATOM 1381 C CA . GLU A 1 177 ? -29.349 -11.179 20.575 1.00 44.28 177 GLU A CA 1
ATOM 1382 C C . GLU A 1 177 ? -30.837 -11.540 20.464 1.00 44.28 177 GLU A C 1
ATOM 1384 O O . GLU A 1 177 ? -31.545 -11.215 19.513 1.00 44.28 177 GLU A O 1
ATOM 1389 N N . HIS A 1 178 ? -31.305 -12.297 21.454 1.00 46.97 178 HIS A N 1
ATOM 1390 C CA . HIS A 1 178 ? -32.719 -12.499 21.731 1.00 46.97 178 HIS A CA 1
ATOM 1391 C C . HIS A 1 178 ? -33.300 -11.179 22.267 1.00 46.97 178 HIS A C 1
ATOM 1393 O O . HIS A 1 178 ? -33.375 -11.022 23.478 1.00 46.97 178 HIS A O 1
ATOM 1399 N N . VAL A 1 179 ? -33.746 -10.246 21.417 1.00 43.94 179 VAL A N 1
ATOM 1400 C CA . VAL A 1 179 ? -34.796 -9.278 21.800 1.00 43.94 179 VAL A CA 1
ATOM 1401 C C . VAL A 1 179 ? -35.693 -8.935 20.604 1.00 43.94 179 VAL A C 1
ATOM 1403 O O . VAL A 1 179 ? -35.291 -8.331 19.619 1.00 43.94 179 VAL A O 1
ATOM 1406 N N . SER A 1 180 ? -36.946 -9.346 20.772 1.00 50.31 180 SER A N 1
ATOM 1407 C CA . SER A 1 180 ? -38.198 -8.956 20.119 1.00 50.31 180 SER A CA 1
ATOM 1408 C C . SER A 1 180 ? -38.228 -7.670 19.278 1.00 50.31 180 SER A C 1
ATOM 1410 O O . SER A 1 180 ? -38.130 -6.571 19.824 1.00 50.31 180 SER A O 1
ATOM 1412 N N . SER A 1 181 ? -38.608 -7.806 18.005 1.00 42.78 181 SER A N 1
ATOM 1413 C CA . SER A 1 181 ? -39.685 -7.015 17.383 1.00 42.78 181 SER A CA 1
ATOM 1414 C C . SER A 1 181 ? -40.175 -7.696 16.103 1.00 42.78 181 SER A C 1
ATOM 1416 O O . SER A 1 181 ? -39.388 -8.155 15.283 1.00 42.78 181 SER A O 1
ATOM 1418 N N . GLU A 1 182 ? -41.495 -7.807 15.975 1.00 45.09 182 GLU A N 1
ATOM 1419 C CA . GLU A 1 182 ? -42.198 -8.457 14.870 1.00 45.09 182 GLU A CA 1
ATOM 1420 C C . GLU A 1 182 ? -41.958 -7.723 13.539 1.00 45.09 182 GLU A C 1
ATOM 1422 O O . GLU A 1 182 ? -42.366 -6.578 13.356 1.00 45.09 182 GLU A O 1
ATOM 1427 N N . GLY A 1 183 ? -41.323 -8.409 12.589 1.00 42.16 183 GLY A N 1
ATOM 1428 C CA . GLY A 1 183 ? -41.153 -7.975 11.205 1.00 42.16 183 GLY A CA 1
ATOM 1429 C C . GLY A 1 183 ? -40.482 -9.082 10.393 1.00 42.16 183 GLY A C 1
ATOM 1430 O O . GLY A 1 183 ? -39.562 -9.733 10.878 1.00 42.16 183 GLY A O 1
ATOM 1431 N N . ALA A 1 184 ? -40.982 -9.368 9.190 1.00 39.22 184 ALA A N 1
ATOM 1432 C CA . ALA A 1 184 ? -40.495 -10.478 8.369 1.00 39.22 184 ALA A CA 1
ATOM 1433 C C . ALA A 1 184 ? -39.007 -10.301 7.978 1.00 39.22 184 ALA A C 1
ATOM 1435 O O . ALA A 1 184 ? -38.630 -9.202 7.566 1.00 39.22 184 ALA A O 1
ATOM 1436 N N . PRO A 1 185 ? -38.177 -11.363 8.036 1.00 40.25 185 PRO A N 1
ATOM 1437 C CA . PRO A 1 185 ? -36.754 -11.275 7.726 1.00 40.25 185 PRO A CA 1
ATOM 1438 C C . PRO A 1 185 ? -36.549 -11.028 6.227 1.00 40.25 185 PRO A C 1
ATOM 1440 O O . PRO A 1 185 ? -36.924 -11.851 5.388 1.00 40.25 185 PRO A O 1
ATOM 1443 N N . GLN A 1 186 ? -35.944 -9.892 5.883 1.00 48.22 186 GLN A N 1
ATOM 1444 C CA . GLN A 1 186 ? -35.386 -9.664 4.552 1.00 48.22 186 GLN A CA 1
ATOM 1445 C C . GLN A 1 186 ? -33.973 -10.258 4.519 1.00 48.22 186 GLN A C 1
ATOM 1447 O O . GLN A 1 186 ? -33.262 -10.274 5.518 1.00 48.22 186 GLN A O 1
ATOM 1452 N N . SER A 1 187 ? -33.568 -10.818 3.383 1.00 45.12 187 SER A N 1
ATOM 1453 C CA . SER A 1 187 ? -32.292 -11.521 3.222 1.00 45.12 187 SER A CA 1
ATOM 1454 C C . SER A 1 187 ? -31.082 -10.675 3.668 1.00 45.12 187 SER A C 1
ATOM 1456 O O . SER A 1 187 ? -30.686 -9.764 2.942 1.00 45.12 187 SER A O 1
ATOM 1458 N N . GLY A 1 188 ? -30.460 -11.015 4.806 1.00 51.69 188 GLY A N 1
ATOM 1459 C CA . GLY A 1 188 ? -29.150 -10.491 5.228 1.00 51.69 188 GLY A CA 1
ATOM 1460 C C . GLY A 1 188 ? -29.151 -9.410 6.319 1.00 51.69 188 GLY A C 1
ATOM 1461 O O . GLY A 1 188 ? -28.429 -8.426 6.168 1.00 51.69 188 GLY A O 1
ATOM 1462 N N . ASP A 1 189 ? -29.923 -9.582 7.394 1.00 54.25 189 ASP A N 1
ATOM 1463 C CA . ASP A 1 189 ? -29.875 -8.699 8.571 1.00 54.25 189 ASP A CA 1
ATOM 1464 C C . ASP A 1 189 ? -28.507 -8.768 9.274 1.00 54.25 189 ASP A C 1
ATOM 1466 O O . ASP A 1 189 ? -28.066 -9.830 9.712 1.00 54.25 189 ASP A O 1
ATOM 1470 N N . PHE A 1 190 ? -27.833 -7.621 9.380 1.00 62.75 190 PHE A N 1
ATOM 1471 C CA . PHE A 1 190 ? -26.623 -7.445 10.184 1.00 62.75 190 PHE A CA 1
ATOM 1472 C C . PHE A 1 190 ? -27.005 -6.730 11.487 1.00 62.75 190 PHE A C 1
ATOM 1474 O O . PHE A 1 190 ? -27.566 -5.637 11.430 1.00 62.75 190 PHE A O 1
ATOM 1481 N N . ASN A 1 191 ? -26.661 -7.289 12.653 1.00 71.25 191 ASN A N 1
ATOM 1482 C CA . ASN A 1 191 ? -27.043 -6.720 13.958 1.00 71.25 191 ASN A CA 1
ATOM 1483 C C . ASN A 1 191 ? -26.376 -5.367 14.249 1.00 71.25 191 ASN A C 1
ATOM 1485 O O . ASN A 1 191 ? -26.935 -4.535 14.960 1.00 71.25 191 ASN A O 1
ATOM 1489 N N . LYS A 1 192 ? -25.172 -5.128 13.713 1.00 83.44 192 LYS A N 1
ATOM 1490 C CA . LYS A 1 192 ? -24.436 -3.871 13.907 1.00 83.44 192 LYS A CA 1
ATOM 1491 C C . LYS A 1 192 ? -23.797 -3.420 12.601 1.00 83.44 192 LYS A C 1
ATOM 1493 O O . LYS A 1 192 ? -23.066 -4.178 11.963 1.00 83.44 192 LYS A O 1
ATOM 1498 N N . VAL A 1 193 ? -24.049 -2.165 12.231 1.00 88.88 193 VAL A N 1
ATOM 1499 C CA . VAL A 1 193 ? -23.486 -1.517 11.041 1.00 88.88 193 VAL A CA 1
ATOM 1500 C C . VAL A 1 193 ? -22.742 -0.257 11.468 1.00 88.88 193 VAL A C 1
ATOM 1502 O O . VAL A 1 193 ? -23.318 0.626 12.098 1.00 88.88 193 VAL A O 1
ATOM 1505 N N . ILE A 1 194 ? -21.455 -0.179 11.136 1.00 92.62 194 ILE A N 1
ATOM 1506 C CA . ILE A 1 194 ? -20.576 0.945 11.474 1.00 92.62 194 ILE A CA 1
ATOM 1507 C C . ILE A 1 194 ? -20.158 1.629 10.165 1.00 92.62 194 ILE A C 1
ATOM 1509 O O . ILE A 1 194 ? -19.630 0.945 9.284 1.00 92.62 194 ILE A O 1
ATOM 1513 N N . PRO A 1 195 ? -20.383 2.943 9.993 1.00 95.12 195 PRO A N 1
ATOM 1514 C CA . PRO A 1 195 ? -19.924 3.656 8.806 1.00 95.12 195 PRO A CA 1
ATOM 1515 C C . PRO A 1 195 ? -18.392 3.730 8.773 1.00 95.12 195 PRO A C 1
ATOM 1517 O O . PRO A 1 195 ? -17.738 3.824 9.812 1.00 95.12 195 PRO A O 1
ATOM 1520 N N . ILE A 1 196 ? -17.833 3.670 7.568 1.00 96.75 196 ILE A N 1
ATOM 1521 C CA . ILE A 1 196 ? -16.403 3.790 7.300 1.00 96.75 196 ILE A CA 1
ATOM 1522 C C . ILE A 1 196 ? -16.206 4.955 6.340 1.00 96.75 196 ILE A C 1
ATOM 1524 O O . ILE A 1 196 ? -16.695 4.917 5.208 1.00 96.75 196 ILE A O 1
ATOM 1528 N N . ASP A 1 197 ? -15.423 5.933 6.773 1.00 95.81 197 ASP A N 1
ATOM 1529 C CA . ASP A 1 197 ? -15.049 7.088 5.969 1.00 95.81 197 ASP A CA 1
ATOM 1530 C C . ASP A 1 197 ? -13.550 7.072 5.649 1.00 95.81 197 ASP A C 1
ATOM 1532 O O . ASP A 1 197 ? -12.791 6.199 6.083 1.00 95.81 197 ASP A O 1
ATOM 1536 N N . ASN A 1 198 ? -13.088 8.067 4.889 1.00 95.62 198 ASN A N 1
ATOM 1537 C CA . ASN A 1 198 ? -11.674 8.210 4.538 1.00 95.62 198 ASN A CA 1
ATOM 1538 C C . ASN A 1 198 ? -10.760 8.231 5.776 1.00 95.62 198 ASN A C 1
ATOM 1540 O O . ASN A 1 198 ? -9.655 7.698 5.738 1.00 95.62 198 ASN A O 1
ATOM 1544 N N . GLU A 1 199 ? -11.203 8.806 6.895 1.00 95.69 199 GLU A N 1
ATOM 1545 C CA . GLU A 1 199 ? -10.449 8.843 8.159 1.00 95.69 199 GLU A CA 1
ATOM 1546 C C . GLU A 1 199 ? -10.115 7.455 8.722 1.00 95.69 199 GLU A C 1
ATOM 1548 O O . GLU A 1 199 ? -9.158 7.329 9.487 1.00 95.69 199 GLU A O 1
ATOM 1553 N N . ASN A 1 200 ? -10.849 6.420 8.308 1.00 96.31 200 ASN A N 1
ATOM 1554 C CA . ASN A 1 200 ? -10.678 5.048 8.774 1.00 96.31 200 ASN A CA 1
ATOM 1555 C C . ASN A 1 200 ? -9.828 4.172 7.851 1.00 96.31 200 ASN A C 1
ATOM 1557 O O . ASN A 1 200 ? -9.687 2.976 8.107 1.00 96.31 200 ASN A O 1
ATOM 1561 N N . VAL A 1 201 ? -9.271 4.739 6.779 1.00 96.56 201 VAL A N 1
ATOM 1562 C CA . VAL A 1 201 ? -8.535 3.989 5.758 1.00 96.56 201 VAL A CA 1
ATOM 1563 C C . VAL A 1 201 ? -7.079 4.427 5.695 1.00 96.56 201 VAL A C 1
ATOM 1565 O O . VAL A 1 201 ? -6.752 5.617 5.706 1.00 96.56 201 VAL A O 1
ATOM 1568 N N . LEU A 1 202 ? -6.192 3.442 5.580 1.00 96.62 202 LEU A N 1
ATOM 1569 C CA . LEU A 1 202 ? -4.786 3.636 5.255 1.00 96.62 202 LEU A CA 1
ATOM 1570 C C . LEU A 1 202 ? -4.545 3.200 3.814 1.00 96.62 202 LEU A C 1
ATOM 1572 O O . LEU A 1 202 ? -4.959 2.116 3.411 1.00 96.62 202 LEU A O 1
ATOM 1576 N N . LEU A 1 203 ? -3.874 4.050 3.041 1.00 95.81 203 LEU A N 1
ATOM 1577 C CA . LEU A 1 203 ? -3.617 3.807 1.625 1.00 95.81 203 LEU A CA 1
ATOM 1578 C C . LEU A 1 203 ? -2.271 3.114 1.413 1.00 95.81 203 LEU A C 1
ATOM 1580 O O . LEU A 1 203 ? -1.306 3.364 2.143 1.00 95.81 203 LEU A O 1
ATOM 1584 N N . ARG A 1 204 ? -2.173 2.319 0.346 1.00 94.94 204 ARG A N 1
ATOM 1585 C CA . ARG A 1 204 ? -0.916 1.743 -0.135 1.00 94.94 204 ARG A CA 1
ATOM 1586 C C . ARG A 1 204 ? 0.145 2.832 -0.274 1.00 94.94 204 ARG A C 1
ATOM 1588 O O . ARG A 1 204 ? -0.089 3.868 -0.889 1.00 94.94 204 ARG A O 1
ATOM 1595 N N . GLY A 1 205 ? 1.344 2.557 0.233 1.00 92.69 205 GLY A N 1
ATOM 1596 C CA . GLY A 1 205 ? 2.488 3.466 0.156 1.00 92.69 205 GLY A CA 1
ATOM 1597 C C . GLY A 1 205 ? 2.509 4.566 1.219 1.00 92.69 205 GLY A C 1
ATOM 1598 O O . GLY A 1 205 ? 3.558 5.186 1.387 1.00 92.69 205 GLY A O 1
ATOM 1599 N N . ALA A 1 206 ? 1.425 4.773 1.977 1.00 94.06 206 ALA A N 1
ATOM 1600 C CA . ALA A 1 206 ? 1.494 5.575 3.193 1.00 94.06 206 ALA A CA 1
ATOM 1601 C C . ALA A 1 206 ? 2.411 4.876 4.206 1.00 94.06 206 ALA A C 1
ATOM 1603 O O . ALA A 1 206 ? 2.530 3.649 4.199 1.00 94.06 206 ALA A O 1
ATOM 1604 N N . MET A 1 207 ? 3.080 5.647 5.058 1.00 94.50 207 MET A N 1
ATOM 1605 C CA . MET A 1 207 ? 3.978 5.113 6.079 1.00 94.50 207 MET A CA 1
ATOM 1606 C C . MET A 1 207 ? 3.403 5.365 7.464 1.00 94.50 207 MET A C 1
ATOM 1608 O O . MET A 1 207 ? 3.118 6.510 7.808 1.00 94.50 207 MET A O 1
ATOM 1612 N N . LEU A 1 208 ? 3.278 4.310 8.272 1.00 95.00 208 LEU A N 1
ATOM 1613 C CA . LEU A 1 208 ? 2.871 4.457 9.666 1.00 95.00 208 LEU A CA 1
ATOM 1614 C C . LEU A 1 208 ? 3.964 5.209 10.439 1.00 95.00 208 LEU A C 1
ATOM 1616 O O . LEU A 1 208 ? 5.145 4.864 10.350 1.00 95.00 208 LEU A O 1
ATOM 1620 N N . ARG A 1 209 ? 3.594 6.240 11.191 1.00 94.56 209 ARG A N 1
ATOM 1621 C CA . ARG A 1 209 ? 4.503 7.063 11.998 1.00 94.56 209 ARG A CA 1
ATOM 1622 C C . ARG A 1 209 ? 3.895 7.278 13.369 1.00 94.56 209 ARG A C 1
ATOM 1624 O O . ARG A 1 209 ? 2.685 7.273 13.505 1.00 94.56 209 ARG A O 1
ATOM 1631 N N . ASN A 1 210 ? 4.734 7.482 14.382 1.00 93.38 210 ASN A N 1
ATOM 1632 C CA . ASN A 1 210 ? 4.298 7.819 15.747 1.00 93.38 210 ASN A CA 1
ATOM 1633 C C . ASN A 1 210 ? 3.198 6.895 16.312 1.00 93.38 210 ASN A C 1
ATOM 1635 O O . ASN A 1 210 ? 2.428 7.292 17.175 1.00 93.38 210 ASN A O 1
ATOM 1639 N N . THR A 1 211 ? 3.142 5.663 15.815 1.00 93.25 211 THR A N 1
ATOM 1640 C CA . THR A 1 211 ? 2.197 4.626 16.212 1.00 93.25 211 THR A CA 1
ATOM 1641 C C . THR A 1 211 ? 2.958 3.316 16.134 1.00 93.25 211 THR A C 1
ATOM 1643 O O . THR A 1 211 ? 3.547 3.014 15.095 1.00 93.25 211 THR A O 1
ATOM 1646 N N . ARG A 1 212 ? 3.027 2.564 17.237 1.00 91.88 212 ARG A N 1
ATOM 1647 C CA . ARG A 1 212 ? 3.811 1.317 17.306 1.00 91.88 212 ARG A CA 1
ATOM 1648 C C . ARG A 1 212 ? 3.297 0.282 16.315 1.00 91.88 212 ARG A C 1
ATOM 1650 O O . ARG A 1 212 ? 4.112 -0.326 15.616 1.00 91.88 212 ARG A O 1
ATOM 1657 N N . TRP A 1 213 ? 1.981 0.117 16.249 1.00 90.88 213 TRP A N 1
ATOM 1658 C CA . TRP A 1 213 ? 1.335 -0.796 15.319 1.00 90.88 213 TRP A CA 1
ATOM 1659 C C . TRP A 1 213 ? -0.089 -0.365 14.968 1.00 90.88 213 TRP A C 1
ATOM 1661 O O . TRP A 1 213 ? -0.761 0.314 15.745 1.00 90.88 213 TRP A O 1
ATOM 1671 N N . ALA A 1 214 ? -0.542 -0.800 13.798 1.00 92.44 214 ALA A N 1
ATOM 1672 C CA . ALA A 1 214 ? -1.934 -0.737 13.376 1.00 92.44 214 ALA A CA 1
ATOM 1673 C C . ALA A 1 214 ? -2.351 -2.095 12.799 1.00 92.44 214 ALA A C 1
ATOM 1675 O O . ALA A 1 214 ? -1.573 -2.730 12.080 1.00 92.44 214 ALA A O 1
ATOM 1676 N N . VAL A 1 215 ? -3.568 -2.526 13.125 1.00 92.00 215 VAL A N 1
ATOM 1677 C CA . VAL A 1 215 ? -4.202 -3.728 12.575 1.00 92.00 215 VAL A CA 1
ATOM 1678 C C . VAL A 1 215 ? -5.397 -3.310 11.740 1.00 92.00 215 VAL A C 1
ATOM 1680 O O . VAL A 1 215 ? -6.172 -2.434 12.134 1.00 92.00 215 VAL A O 1
ATOM 1683 N N . GLY A 1 216 ? -5.569 -3.942 10.588 1.00 93.06 216 GLY A N 1
ATOM 1684 C CA . GLY A 1 216 ? -6.722 -3.673 9.749 1.00 93.06 216 GLY A CA 1
ATOM 1685 C C . GLY A 1 216 ? -6.920 -4.678 8.631 1.00 93.06 216 GLY A C 1
ATOM 1686 O O . GLY A 1 216 ? -6.056 -5.510 8.368 1.00 93.06 216 GLY A O 1
ATOM 1687 N N . VAL A 1 217 ? -8.071 -4.574 7.981 1.00 94.12 217 VAL A N 1
ATOM 1688 C CA . VAL A 1 217 ? -8.513 -5.485 6.924 1.00 94.12 217 VAL A CA 1
ATOM 1689 C C . VAL A 1 217 ? -8.258 -4.882 5.548 1.00 94.12 217 VAL A C 1
ATOM 1691 O O . VAL A 1 217 ? -8.616 -3.729 5.292 1.00 94.12 217 VAL A O 1
ATOM 1694 N N . VAL A 1 218 ? -7.635 -5.649 4.655 1.00 96.00 218 VAL A N 1
ATOM 1695 C CA . VAL A 1 218 ? -7.366 -5.218 3.277 1.00 96.00 218 VAL A CA 1
ATOM 1696 C C . VAL A 1 218 ? -8.664 -5.096 2.492 1.00 96.00 218 VAL A C 1
ATOM 1698 O O . VAL A 1 218 ? -9.428 -6.054 2.399 1.00 96.00 218 VAL A O 1
ATOM 1701 N N . VAL A 1 219 ? -8.880 -3.943 1.858 1.00 96.81 219 VAL A N 1
ATOM 1702 C CA . VAL A 1 219 ? -10.047 -3.697 0.994 1.00 96.81 219 VAL A CA 1
ATOM 1703 C C . VAL A 1 219 ? -9.685 -3.620 -0.485 1.00 96.81 219 VAL A C 1
ATOM 1705 O O . VAL A 1 219 ? -10.440 -4.128 -1.309 1.00 96.81 219 VAL A O 1
ATOM 1708 N N . TYR A 1 220 ? -8.517 -3.071 -0.838 1.00 97.44 220 TYR A N 1
ATOM 1709 C CA . TYR A 1 220 ? -8.040 -3.039 -2.225 1.00 97.44 220 TYR A CA 1
ATOM 1710 C C . TYR A 1 220 ? -6.578 -3.462 -2.326 1.00 97.44 220 TYR A C 1
ATOM 1712 O O . TYR A 1 220 ? -5.742 -3.033 -1.530 1.00 97.44 220 TYR A O 1
ATOM 1720 N N . THR A 1 221 ? -6.249 -4.239 -3.358 1.00 96.62 221 THR A N 1
ATOM 1721 C CA . THR A 1 221 ? -4.889 -4.714 -3.653 1.00 96.62 221 THR A CA 1
ATOM 1722 C C . THR A 1 221 ? -4.481 -4.398 -5.091 1.00 96.62 221 THR A C 1
ATOM 1724 O O . THR A 1 221 ? -5.301 -4.055 -5.944 1.00 96.62 221 THR A O 1
ATOM 1727 N N . GLY A 1 222 ? -3.179 -4.487 -5.381 1.00 94.19 222 GLY A N 1
ATOM 1728 C CA . GLY A 1 222 ? -2.662 -4.388 -6.747 1.00 94.19 222 GLY A CA 1
ATOM 1729 C C . GLY A 1 222 ? -3.104 -3.115 -7.478 1.00 94.19 222 GLY A C 1
ATOM 1730 O O . GLY A 1 222 ? -2.862 -2.011 -6.998 1.00 94.19 222 GLY A O 1
ATOM 1731 N N . LYS A 1 223 ? -3.729 -3.281 -8.653 1.00 93.56 223 LYS A N 1
ATOM 1732 C CA . LYS A 1 223 ? -4.209 -2.186 -9.522 1.00 93.56 223 LYS A CA 1
ATOM 1733 C C . LYS A 1 223 ? -5.470 -1.491 -9.001 1.00 93.56 223 LYS A C 1
ATOM 1735 O O . LYS A 1 223 ? -5.812 -0.423 -9.505 1.00 93.56 223 LYS A O 1
ATOM 1740 N N . ASP A 1 224 ? -6.146 -2.083 -8.022 1.00 96.25 224 ASP A N 1
ATOM 1741 C CA . ASP A 1 224 ? -7.364 -1.526 -7.442 1.00 96.25 224 ASP A CA 1
ATOM 1742 C C . ASP A 1 224 ? -7.093 -0.567 -6.287 1.00 96.25 224 ASP A C 1
ATOM 1744 O O . ASP A 1 224 ? -7.987 0.190 -5.918 1.00 96.25 224 ASP A O 1
ATOM 1748 N N . THR A 1 225 ? -5.862 -0.508 -5.764 1.00 95.69 225 THR A N 1
ATOM 1749 C CA . THR A 1 225 ? -5.535 0.509 -4.760 1.00 95.69 225 THR A CA 1
ATOM 1750 C C . THR A 1 225 ? -5.718 1.911 -5.332 1.00 95.69 225 THR A C 1
ATOM 1752 O O . THR A 1 225 ? -5.380 2.175 -6.493 1.00 95.69 225 THR A O 1
ATOM 1755 N N . LYS A 1 226 ? -6.202 2.849 -4.516 1.00 93.88 226 LYS A N 1
ATOM 1756 C CA . LYS A 1 226 ? -6.461 4.236 -4.931 1.00 93.88 226 LYS A CA 1
ATOM 1757 C C . LYS A 1 226 ? -5.208 4.900 -5.497 1.00 93.88 226 LYS A C 1
ATOM 1759 O O . LYS A 1 226 ? -5.291 5.615 -6.494 1.00 93.88 226 LYS A O 1
ATOM 1764 N N . LEU A 1 227 ? -4.034 4.599 -4.932 1.00 92.19 227 LEU A N 1
ATOM 1765 C CA . LEU A 1 227 ? -2.749 5.067 -5.458 1.00 92.19 227 LEU A CA 1
ATOM 1766 C C . LEU A 1 227 ? -2.488 4.564 -6.888 1.00 92.19 227 LEU A C 1
ATOM 1768 O O . LEU A 1 227 ? -2.085 5.345 -7.745 1.00 92.19 227 LEU A O 1
ATOM 1772 N N . GLN A 1 228 ? -2.721 3.277 -7.169 1.00 91.94 228 GLN A N 1
ATOM 1773 C CA . GLN A 1 228 ? -2.505 2.721 -8.509 1.00 91.94 228 GLN A CA 1
ATOM 1774 C C . GLN A 1 228 ? -3.568 3.180 -9.496 1.00 91.94 228 GLN A C 1
ATOM 1776 O O . GLN A 1 228 ? -3.238 3.488 -10.638 1.00 91.94 228 GLN A O 1
ATOM 1781 N N . ARG A 1 229 ? -4.819 3.315 -9.053 1.00 92.25 229 ARG A N 1
ATOM 1782 C CA . ARG A 1 229 ? -5.881 3.926 -9.851 1.00 92.25 229 ARG A CA 1
ATOM 1783 C C . ARG A 1 229 ? -5.536 5.365 -10.214 1.00 92.25 229 ARG A C 1
ATOM 1785 O O . ARG A 1 229 ? -5.751 5.747 -11.356 1.00 92.25 229 ARG A O 1
ATOM 1792 N N . ASN A 1 230 ? -4.977 6.147 -9.290 1.00 89.56 230 ASN A N 1
ATOM 1793 C CA . ASN A 1 230 ? -4.533 7.513 -9.571 1.00 89.56 230 ASN A CA 1
ATOM 1794 C C . ASN A 1 230 ? -3.218 7.573 -10.376 1.00 89.56 230 ASN A C 1
ATOM 1796 O O . ASN A 1 230 ? -2.881 8.606 -10.958 1.00 89.56 230 ASN A O 1
ATOM 1800 N N . SER A 1 231 ? -2.475 6.468 -10.459 1.00 83.25 231 SER A N 1
ATOM 1801 C CA . SER A 1 231 ? -1.297 6.378 -11.313 1.00 83.25 231 SER A CA 1
ATOM 1802 C C . SER A 1 231 ? -1.715 6.260 -12.781 1.00 83.25 231 SER A C 1
ATOM 1804 O O . SER A 1 231 ? -2.550 5.441 -13.165 1.00 83.25 231 SER A O 1
ATOM 1806 N N . ARG A 1 232 ? -1.146 7.107 -13.639 1.00 73.44 232 ARG A N 1
ATOM 1807 C CA . ARG A 1 232 ? -1.335 6.983 -15.087 1.00 73.44 232 ARG A CA 1
ATOM 1808 C C . ARG A 1 232 ? -0.347 5.960 -15.620 1.00 73.44 232 ARG A C 1
ATOM 1810 O O . ARG A 1 232 ? 0.833 6.024 -15.275 1.00 73.44 232 ARG A O 1
ATOM 1817 N N . HIS A 1 233 ? -0.806 5.088 -16.518 1.00 69.50 233 HIS A N 1
ATOM 1818 C CA . HIS A 1 233 ? 0.107 4.277 -17.321 1.00 69.50 233 HIS A CA 1
ATOM 1819 C C . HIS A 1 233 ? 1.148 5.206 -17.938 1.00 69.50 233 HIS A C 1
ATOM 1821 O O . HIS A 1 233 ? 0.770 6.221 -18.525 1.00 69.50 233 HIS A O 1
ATOM 1827 N N . ALA A 1 234 ? 2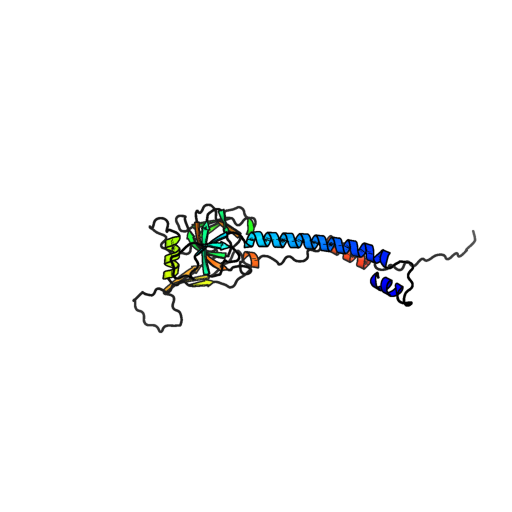.435 4.891 -17.784 1.00 67.38 234 ALA A N 1
ATOM 1828 C CA . ALA A 1 234 ? 3.496 5.720 -18.332 1.00 67.38 234 ALA A CA 1
ATOM 1829 C C . ALA A 1 234 ? 3.297 5.811 -19.857 1.00 67.38 234 ALA A C 1
ATOM 1831 O O . ALA A 1 234 ? 3.436 4.792 -20.538 1.00 67.38 234 ALA A O 1
ATOM 1832 N N . PRO A 1 235 ? 2.914 6.976 -20.417 1.00 67.88 235 PRO A N 1
ATOM 1833 C CA . PRO A 1 235 ? 2.829 7.104 -21.862 1.00 67.88 235 PRO A CA 1
ATOM 1834 C C . PRO A 1 235 ? 4.249 7.134 -22.434 1.00 67.88 235 PRO A C 1
ATOM 1836 O O . PRO A 1 235 ? 5.198 7.517 -21.739 1.00 67.88 235 PRO A O 1
ATOM 1839 N N . SER A 1 236 ? 4.400 6.796 -23.714 1.00 73.56 236 SER A N 1
ATOM 1840 C CA . SER A 1 236 ? 5.618 7.119 -24.458 1.00 73.56 236 SER A CA 1
ATOM 1841 C C . SER A 1 236 ? 5.808 8.639 -24.427 1.00 73.56 236 SER A C 1
ATOM 1843 O O . SER A 1 236 ? 5.025 9.388 -25.017 1.00 73.56 236 SER A O 1
ATOM 1845 N N . LYS A 1 237 ? 6.797 9.116 -23.667 1.00 69.06 237 LYS A N 1
ATOM 1846 C CA . LYS A 1 237 ? 7.057 10.548 -23.506 1.00 69.06 237 LYS A CA 1
ATOM 1847 C C . LYS A 1 237 ? 7.802 11.053 -24.740 1.00 69.06 237 LYS A C 1
ATOM 1849 O O . LYS A 1 237 ? 9.009 10.878 -24.825 1.00 69.06 237 LYS A O 1
ATOM 1854 N N . LEU A 1 238 ? 7.088 11.689 -25.666 1.00 80.31 238 LEU A N 1
ATOM 1855 C CA . LEU A 1 238 ? 7.706 12.522 -26.701 1.00 80.31 238 LEU A CA 1
ATOM 1856 C C . LEU A 1 238 ? 7.993 13.910 -26.122 1.00 80.31 238 LEU A C 1
ATOM 1858 O O . LEU A 1 238 ? 7.138 14.512 -25.464 1.00 80.31 238 LEU A O 1
ATOM 1862 N N . SER A 1 239 ? 9.196 14.425 -26.355 1.00 84.81 239 SER A N 1
ATOM 1863 C CA . SER A 1 239 ? 9.568 15.784 -25.975 1.00 84.81 239 SER A CA 1
ATOM 1864 C C . SER A 1 239 ? 8.843 16.812 -26.847 1.00 84.81 239 SER A C 1
ATOM 1866 O O . SER A 1 239 ? 8.530 16.569 -28.013 1.00 84.81 239 SER A O 1
ATOM 1868 N N . LYS A 1 240 ? 8.637 18.027 -26.318 1.00 86.44 240 LYS A N 1
ATOM 1869 C CA . LYS A 1 240 ? 8.171 19.172 -27.125 1.00 86.44 240 LYS A CA 1
ATOM 1870 C C . LYS A 1 240 ? 9.122 19.463 -28.292 1.00 86.44 240 LYS A C 1
ATOM 1872 O O . LYS A 1 240 ? 8.678 19.926 -29.339 1.00 86.44 240 LYS A O 1
ATOM 1877 N N . ILE A 1 241 ? 10.413 19.174 -28.107 1.00 89.19 241 ILE A N 1
ATOM 1878 C CA . ILE A 1 241 ? 11.425 19.295 -29.157 1.00 89.19 241 ILE A CA 1
ATOM 1879 C C . ILE A 1 241 ? 11.177 18.249 -30.244 1.00 89.19 241 ILE A C 1
ATOM 1881 O O . ILE A 1 241 ? 11.175 18.618 -31.410 1.00 89.19 241 ILE A O 1
ATOM 1885 N N . ASP A 1 242 ? 10.863 17.001 -29.892 1.00 87.38 242 ASP A N 1
ATOM 1886 C CA . ASP A 1 242 ? 10.566 15.946 -30.875 1.00 87.38 242 ASP A CA 1
ATOM 1887 C C . ASP A 1 242 ? 9.362 16.326 -31.743 1.00 87.38 242 ASP A C 1
ATOM 1889 O O . ASP A 1 242 ? 9.382 16.162 -32.959 1.00 87.38 242 ASP A O 1
ATOM 1893 N N . VAL A 1 243 ? 8.331 16.928 -31.139 1.00 87.31 243 VAL A N 1
ATOM 1894 C CA . VAL A 1 243 ? 7.172 17.455 -31.877 1.00 87.31 243 VAL A CA 1
ATOM 1895 C C . VAL A 1 243 ? 7.582 18.579 -32.837 1.00 87.31 243 VAL A C 1
ATOM 1897 O O . VAL A 1 243 ? 7.133 18.604 -33.984 1.00 87.31 243 VAL A O 1
ATOM 1900 N N . ALA A 1 244 ? 8.446 19.501 -32.401 1.00 89.19 244 ALA A N 1
ATOM 1901 C CA . ALA A 1 244 ? 8.948 20.584 -33.245 1.00 89.19 244 ALA A CA 1
ATOM 1902 C C . ALA A 1 244 ? 9.839 20.068 -34.388 1.00 89.19 244 ALA A C 1
ATOM 1904 O O . ALA A 1 244 ? 9.699 20.530 -35.519 1.00 89.19 244 ALA A O 1
ATOM 1905 N N . VAL A 1 245 ? 10.699 19.083 -34.118 1.00 91.19 245 VAL A N 1
ATOM 1906 C CA . VAL A 1 245 ? 11.545 18.408 -35.112 1.00 91.19 245 VAL A CA 1
ATOM 1907 C C . VAL A 1 245 ? 10.678 17.683 -36.136 1.00 91.19 245 VAL A C 1
ATOM 1909 O O . VAL A 1 245 ? 10.866 17.889 -37.331 1.00 91.19 245 VAL A O 1
ATOM 1912 N N . ASN A 1 246 ? 9.664 16.930 -35.702 1.00 88.38 246 ASN A N 1
ATOM 1913 C CA . ASN A 1 246 ? 8.719 16.270 -36.605 1.00 88.38 246 ASN A CA 1
ATOM 1914 C C . ASN A 1 246 ? 7.995 17.281 -37.507 1.00 88.38 246 ASN A C 1
ATOM 1916 O O . ASN A 1 246 ? 7.842 17.050 -38.707 1.00 88.38 246 ASN A O 1
ATOM 1920 N N . LYS A 1 247 ? 7.599 18.437 -36.955 1.00 89.31 247 LYS A N 1
ATOM 1921 C CA . LYS A 1 247 ? 6.993 19.525 -37.734 1.00 89.31 247 LYS A CA 1
ATOM 1922 C C . LYS A 1 247 ? 7.983 20.135 -38.733 1.00 89.31 247 LYS A C 1
ATOM 1924 O O . LYS A 1 247 ? 7.598 20.410 -39.866 1.00 89.31 247 LYS A O 1
ATOM 1929 N N . ALA A 1 248 ? 9.239 20.339 -38.335 1.00 88.06 248 ALA A N 1
ATOM 1930 C CA . ALA A 1 248 ? 10.287 20.864 -39.207 1.00 88.06 248 ALA A CA 1
ATOM 1931 C C . ALA A 1 248 ? 10.596 19.902 -40.363 1.00 88.06 248 ALA A C 1
ATOM 1933 O O . ALA A 1 248 ? 10.616 20.348 -41.503 1.00 88.06 248 ALA A O 1
ATOM 1934 N N . ILE A 1 249 ? 10.728 18.599 -40.089 1.00 87.94 249 ILE A N 1
ATOM 1935 C CA . ILE A 1 249 ? 10.924 17.552 -41.106 1.00 87.94 249 ILE A CA 1
ATOM 1936 C C . ILE A 1 249 ? 9.776 17.555 -42.122 1.00 87.94 249 ILE A C 1
ATOM 1938 O O . ILE A 1 249 ? 10.020 17.456 -43.322 1.00 87.94 249 ILE A O 1
ATOM 1942 N N . TYR A 1 250 ? 8.529 17.703 -41.660 1.00 85.56 250 TYR A N 1
ATOM 1943 C CA . TYR A 1 250 ? 7.369 17.791 -42.550 1.00 85.56 250 TYR A CA 1
ATOM 1944 C C . TYR A 1 250 ? 7.424 19.034 -43.450 1.00 85.56 250 TYR A C 1
ATOM 1946 O O . TYR A 1 250 ? 7.186 18.941 -44.652 1.00 85.56 250 TYR A O 1
ATOM 1954 N N . MET A 1 251 ? 7.763 20.198 -42.885 1.00 84.44 251 MET A N 1
ATOM 1955 C CA . MET A 1 251 ? 7.851 21.456 -43.636 1.00 84.44 251 MET A CA 1
ATOM 1956 C C . MET A 1 251 ? 9.082 21.528 -44.554 1.00 84.44 251 MET A C 1
ATOM 1958 O O . MET A 1 251 ? 9.040 22.253 -45.541 1.00 84.44 251 MET A O 1
ATOM 1962 N N . SER A 1 252 ? 10.154 20.785 -44.259 1.00 76.38 252 SER A N 1
ATOM 1963 C CA . SER A 1 252 ? 11.374 20.726 -45.076 1.00 76.38 252 SER A CA 1
ATOM 1964 C C . SER A 1 252 ? 11.377 19.600 -46.121 1.00 76.38 252 SER A C 1
ATOM 1966 O O . SER A 1 252 ? 12.424 19.329 -46.712 1.00 76.38 252 SER A O 1
ATOM 1968 N N . GLY A 1 253 ? 10.239 18.929 -46.355 1.00 64.56 253 GLY A N 1
ATOM 1969 C CA . GLY A 1 253 ? 10.029 18.063 -47.526 1.00 64.56 253 GLY A CA 1
ATOM 1970 C C . GLY A 1 253 ? 10.289 18.816 -48.844 1.00 64.56 253 GLY A C 1
ATOM 1971 O O . GLY A 1 253 ? 10.272 20.045 -48.837 1.00 64.56 253 GLY A O 1
ATOM 1972 N N . PRO A 1 254 ? 10.587 18.112 -49.957 1.00 52.66 254 PRO A N 1
ATOM 1973 C CA . PRO A 1 254 ? 11.408 18.615 -51.059 1.00 52.66 254 PRO A CA 1
ATOM 1974 C C . PRO A 1 254 ? 10.919 19.967 -51.573 1.00 52.66 254 PRO A C 1
ATOM 1976 O O . PRO A 1 254 ? 9.945 20.068 -52.314 1.00 52.66 254 PRO A O 1
ATOM 1979 N N . MET A 1 255 ? 11.636 21.010 -51.167 1.00 48.25 255 MET A N 1
ATOM 1980 C CA . MET A 1 255 ? 11.528 22.330 -51.753 1.00 48.25 255 MET A CA 1
ATOM 1981 C C . MET A 1 255 ? 12.112 22.202 -53.160 1.00 48.25 255 MET A C 1
ATOM 1983 O O . MET A 1 255 ? 13.323 22.035 -53.307 1.00 48.25 255 MET A O 1
ATOM 1987 N N . GLU A 1 256 ? 11.254 22.188 -54.185 1.00 46.28 256 GLU A N 1
ATOM 1988 C CA . GLU A 1 256 ? 11.689 22.296 -55.577 1.00 46.28 256 GLU A CA 1
ATOM 1989 C C . GLU A 1 256 ? 12.585 23.529 -55.691 1.00 46.28 256 GLU A C 1
ATOM 1991 O O . GLU A 1 256 ? 12.137 24.675 -55.618 1.00 46.28 256 GLU A O 1
ATOM 1996 N N . TRP A 1 257 ? 13.888 23.293 -55.823 1.00 47.59 257 TRP A N 1
ATOM 1997 C CA . TRP A 1 257 ? 14.850 24.340 -56.101 1.00 47.59 257 TRP A CA 1
ATOM 1998 C C . TRP A 1 257 ? 14.645 24.748 -57.560 1.00 47.59 257 TRP A C 1
ATOM 2000 O O . TRP A 1 257 ? 15.286 24.219 -58.467 1.00 47.59 257 TRP A O 1
ATOM 2010 N N . THR A 1 258 ? 13.699 25.654 -57.818 1.00 42.47 258 THR A N 1
ATOM 2011 C CA . THR A 1 258 ? 13.545 26.263 -59.141 1.00 42.47 258 THR A CA 1
ATOM 2012 C C . THR A 1 258 ? 14.732 27.194 -59.374 1.00 42.47 258 THR A C 1
ATOM 2014 O O . THR A 1 258 ? 14.673 28.398 -59.115 1.00 42.47 258 THR A O 1
ATOM 2017 N N . GLY A 1 259 ? 15.839 26.626 -59.844 1.00 46.12 259 GLY A N 1
ATOM 2018 C CA . GLY A 1 259 ? 16.974 27.371 -60.361 1.00 46.12 259 GLY A CA 1
ATOM 2019 C C . GLY A 1 259 ? 16.566 28.127 -61.621 1.00 46.12 259 GLY A C 1
ATOM 2020 O O . GLY A 1 259 ? 16.638 27.591 -62.722 1.00 46.12 259 GLY A O 1
ATOM 2021 N N . LYS A 1 260 ? 16.154 29.391 -61.487 1.00 37.53 260 LYS A N 1
ATOM 2022 C CA . LYS A 1 260 ? 16.129 30.318 -62.626 1.00 37.53 260 LYS A CA 1
ATOM 2023 C C . LYS A 1 260 ? 17.540 30.854 -62.854 1.00 37.53 260 LYS A C 1
ATOM 2025 O O . LYS A 1 260 ? 17.910 31.908 -62.344 1.00 37.53 260 LYS A O 1
ATOM 2030 N N . ALA A 1 261 ? 18.322 30.117 -63.638 1.00 45.09 261 ALA A N 1
ATOM 2031 C CA . ALA A 1 261 ? 19.472 30.675 -64.329 1.00 45.09 261 ALA A CA 1
ATOM 2032 C C . ALA A 1 261 ? 19.002 31.420 -65.591 1.00 45.09 261 ALA A C 1
ATOM 2034 O O . ALA A 1 261 ? 18.277 30.865 -66.408 1.00 45.09 261 ALA A O 1
ATOM 2035 N N . ALA A 1 262 ? 19.487 32.656 -65.720 1.00 44.84 262 ALA A N 1
ATOM 2036 C CA . ALA A 1 262 ? 19.629 33.454 -66.936 1.00 44.84 262 ALA A CA 1
ATOM 2037 C C . ALA A 1 262 ? 18.367 33.814 -67.746 1.00 44.84 262 ALA A C 1
ATOM 2039 O O . ALA A 1 262 ? 17.797 33.003 -68.465 1.00 44.84 262 ALA A O 1
ATOM 2040 N N . ASN A 1 263 ? 18.092 35.119 -67.825 1.00 35.72 263 ASN A N 1
ATOM 2041 C CA . ASN A 1 263 ? 17.834 35.698 -69.138 1.00 35.72 263 ASN A CA 1
ATOM 2042 C C . ASN A 1 263 ? 18.642 36.991 -69.297 1.00 35.72 263 ASN A C 1
ATOM 2044 O O . ASN A 1 263 ? 18.380 37.996 -68.638 1.00 35.72 263 ASN A O 1
ATOM 2048 N N . ARG A 1 264 ? 19.670 36.931 -70.153 1.00 43.59 264 ARG A N 1
ATOM 2049 C CA . ARG A 1 264 ? 20.272 38.121 -70.753 1.00 43.59 264 ARG A CA 1
ATOM 2050 C C . ARG A 1 264 ? 19.224 38.692 -71.698 1.00 43.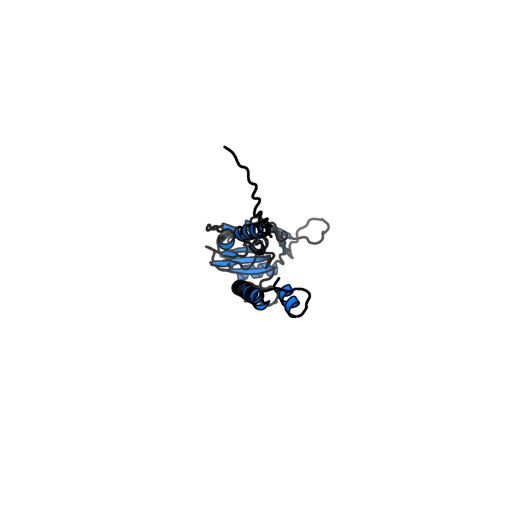59 264 ARG A C 1
ATOM 2052 O O . ARG A 1 264 ? 18.874 38.026 -72.663 1.00 43.59 264 ARG A O 1
ATOM 2059 N N . HIS A 1 265 ? 18.823 39.937 -71.494 1.00 39.47 265 HIS A N 1
ATOM 2060 C CA . HIS A 1 265 ? 18.467 40.784 -72.620 1.00 39.47 265 HIS A CA 1
ATOM 2061 C C . HIS A 1 265 ? 19.183 42.120 -72.479 1.00 39.47 265 HIS A C 1
ATOM 2063 O O . HIS A 1 265 ? 19.007 42.862 -71.519 1.00 39.47 265 HIS A O 1
ATOM 2069 N N . SER A 1 266 ? 20.048 42.348 -73.461 1.00 44.94 266 SER A N 1
ATOM 2070 C CA . SER A 1 266 ? 20.494 43.643 -73.943 1.00 44.94 266 SER A CA 1
ATOM 2071 C C . SER A 1 266 ? 19.387 44.692 -73.880 1.00 44.94 266 SER A C 1
ATOM 2073 O O . SER A 1 266 ? 18.320 44.440 -74.430 1.00 44.94 266 SER A O 1
ATOM 2075 N N . PHE A 1 267 ? 19.682 45.888 -73.378 1.00 37.31 267 PHE A N 1
ATOM 2076 C CA . PHE A 1 267 ? 19.327 47.096 -74.113 1.00 37.31 267 PHE A CA 1
ATOM 2077 C C . PHE A 1 267 ? 20.359 48.193 -73.859 1.00 37.31 267 PHE A C 1
ATOM 2079 O O . PHE A 1 267 ? 20.880 48.371 -72.761 1.00 37.31 267 PHE A O 1
ATOM 2086 N N . ARG A 1 268 ? 20.706 48.800 -74.983 1.00 41.19 268 ARG A N 1
ATOM 2087 C CA . ARG A 1 268 ? 21.676 49.851 -75.243 1.00 41.19 268 ARG A CA 1
ATOM 2088 C C . ARG A 1 268 ? 21.014 51.209 -74.960 1.00 41.19 268 ARG A C 1
ATOM 2090 O O . ARG A 1 268 ? 19.791 51.280 -74.893 1.00 41.19 268 ARG A O 1
ATOM 2097 N N . ASP A 1 269 ? 21.859 52.233 -74.925 1.00 42.12 269 ASP A N 1
ATOM 2098 C CA . ASP A 1 269 ? 21.569 53.661 -75.120 1.00 42.12 269 ASP A CA 1
ATOM 2099 C C . ASP A 1 269 ? 21.153 54.472 -73.882 1.00 42.12 269 ASP A C 1
ATOM 2101 O O . ASP A 1 269 ? 19.982 54.573 -73.519 1.00 42.12 269 ASP A O 1
ATOM 2105 N N . SER A 1 270 ? 22.132 55.155 -73.280 1.00 42.88 270 SER A N 1
ATOM 2106 C CA . SER A 1 270 ? 22.363 56.606 -73.453 1.00 42.88 270 SER A CA 1
ATOM 2107 C C . SER A 1 270 ? 23.728 56.984 -72.880 1.00 42.88 270 SER A C 1
ATOM 2109 O O . SER A 1 270 ? 24.019 56.543 -71.747 1.00 42.88 270 SER A O 1
#

Radius of gyration: 33.06 Å; chains: 1; bounding box: 68×80×105 Å

Sequence (270 aa):
MGFLMLLGTYTTIFETPLTAFSTLFPLTIVLGISMAQEAFTDVKRHRSDDETNNRMTKVTSWNTGAAVTSESVRWRDVHVGDLLYVSNKQPLPADMVILATSESDNICYIETSSIDGETNLKLRRAINYLPTHDTPLLDPADVIARVEEDQAVVRCELPNMKIESFTGTFCISHKEEHVSSEGAPQSGDFNKVIPIDNENVLLRGAMLRNTRWAVGVVVYTGKDTKLQRNSRHAPSKLSKIDVAVNKAIYMSGPMEWTGKAANRHSFRDS

Secondary structure (DSSP, 8-state):
-HHHHHHHHHSTT---SS-HHHHHHHHHHHHHHHHHHHHHHHHHHHHHHHHHHT-EEEEE-TT-SS----EEEEGGG--TT-EEEEETTPBPSSEEEEEEESSGGGEEEEE-TTTT---SEEEEE--TTS--SSSSS--HHHHHHHHHHTT-EEEEPPP-S-TT--EEEEEE--S--------PPPTT--SEEEEEEGGGEE-TT-EEES-SEEEEEEEE-GGGSHHHHHSPP------HHHHHHHHHHHHTS-----------------

Foldseek 3Di:
DLVVQVVVVVDVPDDDPDHSCVPVVVVCVVVVVVVVVVVVVVVVVVVVVVVQQQDWFWWFDPPDPDAGDTDIDGLVPDDFFIKTKAFAQDFASAKWFFAAFQDQQQKFWWACCVQPNDRDTDIAGHFPPDDRPDDHRDDPSNSVVVCSVQVKDKAWDFQAQDLQWTWIKIFTADPDDPDDDDDDDDPDDTPDITIDISSRMDFGGIGTHPTGITITGGHGHDCSTSSNNNDDDDPPDDDPVNVVVVVVVVVPPDDPPPPPDDDDDDDDDD

InterPro domains:
  IPR008250 P-type ATPase, A domain superfamily [SSF81653] (72-231)
  IPR059000 P-type ATPase, A domain [PF00122] (69-229)